Protein AF-A0A661SNW1-F1 (afdb_monomer)

Structure (mmCIF, N/CA/C/O backbone):
data_AF-A0A661SNW1-F1
#
_entry.id   AF-A0A661SNW1-F1
#
loop_
_atom_site.group_PDB
_atom_site.id
_atom_site.type_symbol
_atom_site.label_atom_id
_atom_site.label_alt_id
_atom_site.label_comp_id
_atom_site.label_asym_id
_atom_site.label_entity_id
_atom_site.label_seq_id
_atom_site.pdbx_PDB_ins_code
_atom_site.Cartn_x
_atom_site.Cartn_y
_atom_site.Cartn_z
_atom_site.occupancy
_atom_site.B_iso_or_equiv
_atom_site.auth_seq_id
_atom_site.auth_comp_id
_atom_site.auth_asym_id
_atom_site.auth_atom_id
_atom_site.pdbx_PDB_model_num
ATOM 1 N N . MET A 1 1 ? 3.167 17.281 24.694 1.00 59.75 1 MET A N 1
ATOM 2 C CA . MET A 1 1 ? 1.990 16.390 24.706 1.00 59.75 1 MET A CA 1
ATOM 3 C C . MET A 1 1 ? 0.710 17.210 24.580 1.00 59.75 1 MET A C 1
ATOM 5 O O . MET A 1 1 ? 0.140 17.677 25.566 1.00 59.75 1 MET A O 1
ATOM 9 N N . ASN A 1 2 ? 0.302 17.434 23.336 1.00 71.50 2 ASN A N 1
ATOM 10 C CA . ASN A 1 2 ? -0.858 18.215 22.917 1.00 71.50 2 ASN A CA 1
ATOM 11 C C . ASN A 1 2 ? -2.190 17.489 23.166 1.00 71.50 2 ASN A C 1
ATOM 13 O O . ASN A 1 2 ? -3.241 18.127 23.240 1.00 71.50 2 ASN A O 1
ATOM 17 N N . TYR A 1 3 ? -2.154 16.171 23.365 1.00 80.00 3 TYR A N 1
ATOM 18 C CA . TYR A 1 3 ? -3.334 15.336 23.573 1.00 80.00 3 TYR A CA 1
ATOM 19 C C . TYR A 1 3 ? -3.494 15.005 25.054 1.00 80.00 3 TYR A C 1
ATOM 21 O O . TYR A 1 3 ? -2.654 14.345 25.659 1.00 80.00 3 TYR A O 1
ATOM 29 N N . LYS A 1 4 ? -4.570 15.524 25.653 1.00 78.12 4 LYS A N 1
ATOM 30 C CA . LYS A 1 4 ? -4.877 15.352 27.084 1.00 78.12 4 LYS A CA 1
ATOM 31 C C . LYS A 1 4 ? -5.775 14.149 27.358 1.00 78.12 4 LYS A C 1
ATOM 33 O O . LYS A 1 4 ? -5.822 13.671 28.486 1.00 78.12 4 LYS A O 1
ATOM 38 N N . ASP A 1 5 ? -6.501 13.697 26.340 1.00 87.69 5 ASP A N 1
ATOM 39 C CA . ASP A 1 5 ? -7.407 12.561 26.396 1.00 87.69 5 ASP A CA 1
ATOM 40 C C . ASP A 1 5 ? -7.683 12.001 24.989 1.00 87.69 5 ASP A C 1
ATOM 42 O O . ASP A 1 5 ? -7.316 12.584 23.962 1.00 87.69 5 ASP A O 1
ATOM 46 N N . LYS A 1 6 ? -8.355 10.845 24.962 1.00 89.06 6 LYS A N 1
ATOM 47 C CA . LYS A 1 6 ? -8.770 10.140 23.743 1.00 89.06 6 LYS A CA 1
ATOM 48 C C . LYS A 1 6 ? -9.646 11.003 22.828 1.00 89.06 6 LYS A C 1
ATOM 50 O O . LYS A 1 6 ? -9.515 10.906 21.611 1.00 89.06 6 LYS A O 1
ATOM 55 N N . THR A 1 7 ? -10.532 11.827 23.384 1.00 92.00 7 THR A N 1
ATOM 56 C CA . THR A 1 7 ? -11.467 12.644 22.600 1.00 92.00 7 THR A CA 1
ATOM 57 C C . THR A 1 7 ? -10.706 13.658 21.756 1.00 92.00 7 THR A C 1
ATOM 59 O O . THR A 1 7 ? -10.951 13.752 20.557 1.00 92.00 7 THR A O 1
ATOM 62 N N . ALA A 1 8 ? -9.723 14.344 22.342 1.00 91.56 8 ALA A N 1
ATOM 63 C CA . ALA A 1 8 ? -8.888 15.305 21.625 1.00 91.56 8 ALA A CA 1
ATOM 64 C C . ALA A 1 8 ? -8.099 14.654 20.473 1.00 91.56 8 ALA A C 1
ATOM 66 O O . ALA A 1 8 ? -8.022 15.219 19.381 1.00 91.56 8 ALA A O 1
ATOM 67 N N . ALA A 1 9 ? -7.550 13.454 20.693 1.00 92.75 9 ALA A N 1
ATOM 68 C CA . ALA A 1 9 ? -6.817 12.708 19.669 1.00 92.75 9 ALA A CA 1
ATOM 69 C C . ALA A 1 9 ? -7.722 12.282 18.496 1.00 92.75 9 ALA A C 1
ATOM 71 O O . ALA A 1 9 ? -7.376 12.481 17.329 1.00 92.75 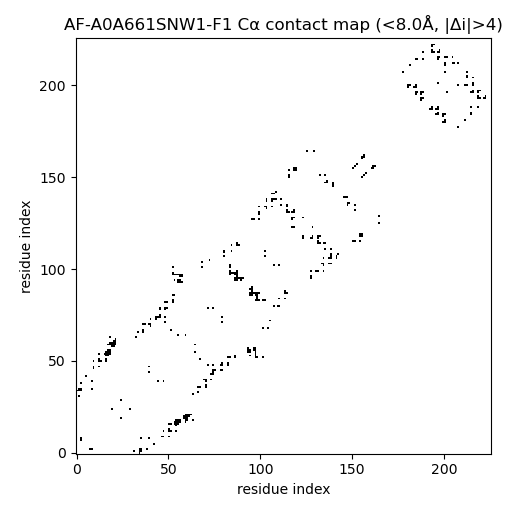9 ALA A O 1
ATOM 72 N N . LEU A 1 10 ? -8.912 11.747 18.790 1.00 93.56 10 LEU A N 1
ATOM 73 C CA . LEU A 1 10 ? -9.885 11.368 17.760 1.00 93.56 10 LEU A CA 1
ATOM 74 C C . LEU A 1 10 ? -10.427 12.582 17.002 1.00 93.56 10 LEU A C 1
ATOM 76 O O . LEU A 1 10 ? -10.562 12.534 15.779 1.00 93.56 10 LEU A O 1
ATOM 80 N N . GLU A 1 11 ? -10.702 13.687 17.698 1.00 93.50 11 GLU A N 1
ATOM 81 C CA . GLU A 1 11 ? -11.112 14.935 17.058 1.00 93.50 11 GLU A CA 1
ATOM 82 C C . GLU A 1 11 ? -10.042 15.445 16.093 1.00 93.50 11 GLU A C 1
ATOM 84 O O . GLU A 1 11 ? -10.378 15.866 14.984 1.00 93.50 11 GLU A O 1
ATOM 89 N N . PHE A 1 12 ? -8.767 15.384 16.483 1.00 92.56 12 PHE A N 1
ATOM 90 C CA . PHE A 1 12 ? -7.668 15.773 15.609 1.00 92.56 12 PHE A CA 1
ATOM 91 C C . PHE A 1 12 ? -7.642 14.923 14.336 1.00 92.56 12 PHE A C 1
ATOM 93 O O . PHE A 1 12 ? -7.675 15.486 13.242 1.00 92.56 12 PHE A O 1
ATOM 100 N N . LEU A 1 13 ? -7.672 13.591 14.461 1.00 91.94 13 LEU A N 1
ATOM 101 C CA . LEU A 1 13 ? -7.705 12.686 13.307 1.00 91.94 13 LEU A CA 1
ATOM 102 C C . LEU A 1 13 ? -8.923 12.941 12.408 1.00 91.94 13 LEU A C 1
ATOM 104 O O . LEU A 1 13 ? -8.804 12.960 11.187 1.00 91.94 13 LEU A O 1
ATOM 108 N N . SER A 1 14 ? -10.093 13.196 13.000 1.00 90.94 14 SER A N 1
ATOM 109 C CA . SER A 1 14 ? -11.321 13.474 12.244 1.00 90.94 14 SER A CA 1
ATOM 110 C C . SER A 1 14 ? -11.270 14.784 11.448 1.00 90.94 14 SER A C 1
ATOM 112 O O . SER A 1 14 ? -11.921 14.900 10.411 1.00 90.94 14 SER A O 1
ATOM 114 N N . LYS A 1 15 ? -10.495 15.771 11.914 1.00 90.31 15 LYS A N 1
ATOM 115 C CA . LYS A 1 15 ? -10.263 17.042 11.210 1.00 90.31 15 LYS A CA 1
ATOM 116 C C . LYS A 1 15 ? -9.169 16.914 10.149 1.00 90.31 15 LYS A C 1
ATOM 118 O O . LYS A 1 15 ? -9.191 17.662 9.177 1.00 90.31 15 LYS A O 1
ATOM 123 N N . HIS A 1 16 ? -8.268 15.944 10.307 1.00 84.88 16 HIS A N 1
ATOM 124 C CA . HIS A 1 16 ? -7.116 15.701 9.439 1.00 84.88 16 HIS A CA 1
ATOM 125 C C . HIS A 1 16 ? -7.197 14.320 8.770 1.00 84.88 16 HIS A C 1
ATOM 127 O O . HIS A 1 16 ? -6.262 13.524 8.806 1.00 84.88 16 HIS A O 1
ATOM 133 N N . LEU A 1 17 ? -8.321 14.044 8.096 1.00 80.12 17 LEU A N 1
ATOM 134 C CA . LEU A 1 17 ? -8.555 12.809 7.325 1.00 80.12 17 LEU A CA 1
ATOM 135 C C . LEU A 1 17 ? -7.698 12.699 6.051 1.00 80.12 17 LEU A C 1
ATOM 137 O O . LEU A 1 17 ? -7.981 11.894 5.166 1.00 80.12 17 LEU A O 1
ATOM 141 N N . THR A 1 18 ? -6.689 13.542 5.886 1.00 85.31 18 THR A N 1
ATOM 142 C CA . THR A 1 18 ? -5.715 13.425 4.807 1.00 85.31 18 THR A CA 1
ATOM 143 C C . THR A 1 18 ? -4.367 13.815 5.371 1.00 85.31 18 THR A C 1
ATOM 145 O O . THR A 1 18 ? -4.146 14.977 5.706 1.00 85.31 18 THR A O 1
ATOM 148 N N . ILE A 1 19 ? -3.488 12.825 5.500 1.00 86.25 19 ILE A N 1
ATOM 149 C CA . ILE A 1 19 ? -2.113 13.038 5.945 1.00 86.25 19 ILE A CA 1
ATOM 150 C C . ILE A 1 19 ? -1.389 13.880 4.875 1.00 86.25 19 ILE A C 1
ATOM 152 O O . ILE A 1 19 ? -1.456 13.502 3.695 1.00 86.25 19 ILE A O 1
ATOM 156 N N . PRO A 1 20 ? -0.704 14.981 5.253 1.00 87.94 20 PRO A N 1
ATOM 157 C CA . PRO A 1 20 ? 0.079 15.802 4.327 1.00 87.94 20 PRO A CA 1
ATOM 158 C C . PRO A 1 20 ? 1.184 15.008 3.623 1.00 87.94 20 PRO A C 1
ATOM 160 O O . PRO A 1 20 ? 1.599 13.951 4.099 1.00 87.94 20 PRO A O 1
ATOM 163 N N . SER A 1 21 ? 1.686 15.515 2.496 1.00 89.75 21 SER A N 1
ATOM 164 C CA . SER A 1 21 ? 2.852 14.921 1.831 1.00 89.75 21 SER A CA 1
ATOM 165 C C . SER A 1 21 ? 4.148 15.246 2.577 1.00 89.75 21 SER A C 1
ATOM 167 O O . SER A 1 21 ? 4.222 16.255 3.274 1.00 89.75 21 SER A O 1
ATOM 169 N N . ASP A 1 22 ? 5.206 14.455 2.369 1.00 84.50 22 ASP A N 1
ATOM 170 C CA . ASP A 1 22 ? 6.539 14.745 2.933 1.00 84.50 22 ASP A CA 1
ATOM 171 C C . ASP A 1 22 ? 7.091 16.122 2.526 1.00 84.50 22 ASP A C 1
ATOM 173 O O . ASP A 1 22 ? 7.950 16.671 3.210 1.00 84.50 22 ASP A O 1
ATOM 177 N N . HIS A 1 23 ? 6.609 16.697 1.421 1.00 86.00 23 HIS A N 1
ATOM 178 C CA . HIS A 1 23 ? 7.023 18.020 0.956 1.00 86.00 23 HIS A CA 1
ATOM 179 C C . HIS A 1 23 ? 6.226 19.169 1.579 1.00 86.00 23 HIS A C 1
ATOM 181 O O . HIS A 1 23 ? 6.712 20.299 1.576 1.00 86.00 23 HIS A O 1
ATOM 187 N N . ASP A 1 24 ? 5.025 18.886 2.082 1.00 88.69 24 ASP A N 1
ATOM 188 C CA . ASP A 1 24 ? 4.113 19.886 2.643 1.00 88.69 24 ASP A CA 1
ATOM 189 C C . ASP A 1 24 ? 4.166 19.936 4.176 1.00 88.69 24 ASP A C 1
ATOM 191 O O . ASP A 1 24 ? 3.602 20.851 4.771 1.00 88.69 24 ASP A O 1
ATOM 195 N N . MET A 1 25 ? 4.827 18.966 4.817 1.00 88.44 25 MET A N 1
ATOM 196 C CA . MET A 1 25 ? 4.976 18.930 6.269 1.00 88.44 25 MET A CA 1
ATOM 197 C C . MET A 1 25 ? 6.011 19.937 6.763 1.00 88.44 25 MET A C 1
ATOM 199 O O . MET A 1 25 ? 7.152 19.975 6.297 1.00 88.44 25 MET A O 1
ATOM 203 N N . SER A 1 26 ? 5.615 20.707 7.769 1.00 89.94 26 SER A N 1
ATOM 204 C CA . SER A 1 26 ? 6.532 21.464 8.612 1.00 89.94 26 SER A CA 1
ATOM 205 C C . SER A 1 26 ? 7.095 20.600 9.748 1.00 89.94 26 SER A C 1
ATOM 207 O O . SER A 1 26 ? 6.555 19.541 10.071 1.00 89.94 26 SER A O 1
ATOM 209 N N . ASP A 1 27 ? 8.156 21.078 10.404 1.00 88.88 27 ASP A N 1
ATOM 210 C CA . ASP A 1 27 ? 8.668 20.448 11.630 1.00 88.88 27 ASP A CA 1
ATOM 211 C C . ASP A 1 27 ? 7.592 20.414 12.735 1.00 88.88 27 ASP A C 1
ATOM 213 O O . ASP A 1 27 ? 7.499 19.448 13.487 1.00 88.88 27 ASP A O 1
ATOM 217 N N . GLU A 1 28 ? 6.720 21.429 12.788 1.00 90.56 28 GLU A N 1
ATOM 218 C CA . GLU A 1 28 ? 5.598 21.481 13.733 1.00 90.56 28 GLU A CA 1
ATOM 219 C C . GLU A 1 28 ? 4.555 20.390 13.440 1.00 90.56 28 GLU A C 1
ATOM 221 O O . GLU A 1 28 ? 4.050 19.761 14.369 1.00 90.56 28 GLU A O 1
ATOM 226 N N . ASP A 1 29 ? 4.268 20.104 12.165 1.00 89.31 29 ASP A N 1
ATOM 227 C CA . ASP A 1 29 ? 3.383 18.992 11.799 1.00 89.31 29 ASP A CA 1
ATOM 228 C C . ASP A 1 29 ? 3.974 17.657 12.259 1.00 89.31 29 ASP A C 1
ATOM 230 O O . ASP A 1 29 ? 3.270 16.842 12.858 1.00 89.31 29 ASP A O 1
ATOM 234 N N . LEU A 1 30 ? 5.272 17.439 12.022 1.00 88.50 30 LEU A N 1
ATOM 235 C CA . LEU A 1 30 ? 5.965 16.222 12.447 1.00 88.50 30 LEU A CA 1
ATOM 236 C C . LEU A 1 30 ? 5.881 16.020 13.963 1.00 88.50 30 LEU A C 1
ATOM 238 O O . LEU A 1 30 ? 5.574 14.910 14.401 1.00 88.50 30 LEU A O 1
ATOM 242 N N . ASP A 1 31 ? 6.082 17.080 14.746 1.00 90.75 31 ASP A N 1
ATOM 243 C CA . ASP A 1 31 ? 5.941 17.035 16.203 1.00 90.75 31 ASP A CA 1
ATOM 244 C C . ASP A 1 31 ? 4.495 16.703 16.613 1.00 90.75 31 ASP A C 1
ATOM 246 O O . ASP A 1 31 ? 4.263 15.821 17.443 1.00 90.75 31 ASP A O 1
ATOM 250 N N . ILE A 1 32 ? 3.495 17.349 16.001 1.00 92.25 32 ILE A N 1
ATOM 251 C CA . ILE A 1 32 ? 2.073 17.131 16.316 1.00 92.25 32 ILE A CA 1
ATOM 252 C C . ILE A 1 32 ? 1.633 15.695 16.003 1.00 92.25 32 ILE A C 1
ATOM 254 O O . ILE A 1 32 ? 0.927 15.077 16.808 1.00 92.25 32 ILE A O 1
ATOM 258 N N . TYR A 1 33 ? 2.016 15.162 14.840 1.00 92.81 33 TYR A N 1
ATOM 259 C CA . TYR A 1 33 ? 1.692 13.790 14.450 1.00 92.81 33 TYR A CA 1
ATOM 260 C C . TYR A 1 33 ? 2.501 12.760 15.246 1.00 92.81 33 TYR A C 1
ATOM 262 O O . TYR A 1 33 ? 1.962 11.704 15.582 1.00 92.81 33 TYR A O 1
ATOM 270 N N . GLY A 1 34 ? 3.754 13.067 15.590 1.00 91.94 34 GLY A N 1
ATOM 271 C CA . GLY A 1 34 ? 4.584 12.240 16.463 1.00 91.94 34 GLY A CA 1
ATOM 272 C C . GLY A 1 34 ? 3.956 12.074 17.846 1.00 91.94 34 GLY A C 1
ATOM 273 O O . GLY A 1 34 ? 3.693 10.950 18.270 1.00 91.94 34 GLY A O 1
ATOM 274 N N . GLU A 1 35 ? 3.599 13.184 18.499 1.00 93.88 35 GLU A N 1
ATOM 275 C CA . GLU A 1 35 ? 2.926 13.154 19.804 1.00 93.88 35 GLU A CA 1
ATOM 276 C C . GLU A 1 35 ? 1.571 12.430 19.753 1.00 93.88 35 GLU A C 1
ATOM 278 O O . GLU A 1 35 ? 1.168 11.781 20.722 1.00 93.88 35 GLU A O 1
ATOM 283 N N . LEU A 1 36 ? 0.844 12.539 18.635 1.00 94.44 36 LEU A N 1
ATOM 284 C CA . LEU A 1 36 ? -0.422 11.833 18.438 1.00 94.44 36 LEU A CA 1
ATOM 285 C C . LEU A 1 36 ? -0.210 10.322 18.372 1.00 94.44 36 LEU A C 1
ATOM 287 O O . LEU A 1 36 ? -0.950 9.567 19.002 1.00 94.44 36 LEU A O 1
ATOM 291 N N . ALA A 1 37 ? 0.778 9.886 17.595 1.00 93.62 37 ALA A N 1
ATOM 292 C CA . ALA A 1 37 ? 1.093 8.478 17.435 1.00 93.62 37 ALA A CA 1
ATOM 293 C C . ALA A 1 37 ? 1.570 7.857 18.751 1.00 93.62 37 ALA A C 1
ATOM 295 O O . ALA A 1 37 ? 1.081 6.791 19.124 1.00 93.62 37 ALA A O 1
ATOM 296 N N . GLU A 1 38 ? 2.445 8.548 19.488 1.00 93.19 38 GLU A N 1
ATOM 297 C CA . GLU A 1 38 ? 2.868 8.139 20.833 1.00 93.19 38 GLU A CA 1
ATOM 298 C C . GLU A 1 38 ? 1.664 7.988 21.769 1.00 93.19 38 GLU A C 1
ATOM 300 O O . GLU A 1 38 ? 1.476 6.935 22.379 1.00 93.19 38 GLU A O 1
ATOM 305 N N . PHE A 1 39 ? 0.783 8.995 21.813 1.00 94.88 39 PHE A N 1
ATOM 306 C CA . PHE A 1 39 ? -0.413 8.947 22.650 1.00 94.88 39 PHE A CA 1
ATOM 307 C C . PHE A 1 39 ? -1.316 7.748 22.313 1.00 94.88 39 PHE A C 1
ATOM 309 O O . PHE A 1 39 ? -1.771 7.050 23.220 1.00 94.88 39 PHE A O 1
ATOM 316 N N . LEU A 1 40 ? -1.580 7.498 21.025 1.00 94.06 40 LEU A N 1
ATOM 317 C CA . LEU A 1 40 ? -2.445 6.401 20.570 1.00 94.06 40 LEU A CA 1
ATOM 318 C C . LEU A 1 40 ? -1.819 5.014 20.774 1.00 94.06 40 LEU A C 1
ATOM 320 O O . LEU A 1 40 ? -2.557 4.050 20.978 1.00 94.06 40 LEU A O 1
ATOM 324 N N . ALA A 1 41 ? -0.489 4.907 20.734 1.00 91.81 41 ALA A N 1
ATOM 325 C CA . ALA A 1 41 ? 0.223 3.673 21.055 1.00 91.81 41 ALA A CA 1
ATOM 326 C C . ALA A 1 41 ? 0.136 3.345 22.556 1.00 91.81 41 ALA A C 1
ATOM 328 O O . ALA A 1 41 ? -0.097 2.197 22.926 1.00 91.81 41 ALA A O 1
ATOM 329 N N . GLU A 1 42 ? 0.260 4.352 23.427 1.00 92.38 42 GLU A N 1
ATOM 330 C CA . GLU A 1 42 ? 0.116 4.182 24.881 1.00 92.38 42 GLU A CA 1
ATOM 331 C C . GLU A 1 42 ? -1.338 3.952 25.323 1.00 92.38 42 GLU A C 1
ATOM 333 O O . GLU A 1 42 ? -1.587 3.358 26.375 1.00 92.38 42 GLU A O 1
ATOM 338 N N . HIS A 1 43 ? -2.306 4.399 24.517 1.00 91.56 43 HIS A N 1
ATOM 339 C CA . HIS A 1 43 ? -3.737 4.319 24.814 1.00 91.56 43 HIS A CA 1
ATOM 340 C C . HIS A 1 43 ? -4.519 3.659 23.663 1.00 91.56 43 HIS A C 1
ATOM 342 O O . HIS A 1 43 ? -5.284 4.350 22.975 1.00 91.56 43 HIS A O 1
ATOM 348 N N . PRO A 1 44 ? -4.375 2.331 23.457 1.00 89.94 44 PRO A N 1
ATOM 349 C CA . PRO A 1 44 ? -5.050 1.616 22.379 1.00 89.94 44 PRO A CA 1
ATOM 350 C C . PRO A 1 44 ? -6.560 1.847 22.373 1.00 89.94 44 PRO A C 1
ATOM 352 O O . PRO A 1 44 ? -7.235 1.815 23.408 1.00 89.94 44 PRO A O 1
ATOM 355 N N . ASN A 1 45 ? -7.092 2.099 21.184 1.00 91.56 45 ASN A N 1
ATOM 356 C CA . ASN A 1 45 ? -8.472 2.486 20.989 1.00 91.56 45 ASN A CA 1
ATOM 357 C C . ASN A 1 45 ? -8.919 2.211 19.551 1.00 91.56 45 ASN A C 1
ATOM 359 O O . ASN A 1 45 ? -8.635 2.993 18.647 1.00 91.56 45 ASN A O 1
ATOM 363 N N . ASP A 1 46 ? -9.748 1.185 19.382 1.00 94.69 46 ASP A N 1
ATOM 364 C CA . ASP A 1 46 ? -10.256 0.754 18.078 1.00 94.69 46 ASP A CA 1
ATOM 365 C C . ASP A 1 46 ? -10.986 1.864 17.286 1.00 94.69 46 ASP A C 1
ATOM 367 O O . ASP A 1 46 ? -11.055 1.802 16.062 1.00 94.69 46 ASP A O 1
ATOM 371 N N . GLU A 1 47 ? -11.487 2.921 17.937 1.00 95.31 47 GLU A N 1
ATOM 372 C CA . GLU A 1 47 ? -12.109 4.059 17.241 1.00 95.31 47 GLU A CA 1
ATOM 373 C C . GLU A 1 47 ? -11.119 4.879 16.391 1.00 95.31 47 GLU A C 1
ATOM 375 O O . GLU A 1 47 ? -11.548 5.580 15.474 1.00 95.31 47 GLU A O 1
ATOM 380 N N . CYS A 1 48 ? -9.806 4.804 16.650 1.00 94.75 48 CYS A N 1
ATOM 381 C CA . CYS A 1 48 ? -8.811 5.490 15.819 1.00 94.75 48 CYS A CA 1
ATOM 382 C C . CYS A 1 48 ? -8.555 4.758 14.493 1.00 94.75 48 CYS A C 1
ATOM 384 O O . CYS A 1 48 ? -8.197 5.401 13.505 1.00 94.75 48 CYS A O 1
ATOM 386 N N . ILE A 1 49 ? -8.797 3.442 14.446 1.00 96.12 49 ILE A N 1
ATOM 387 C CA . ILE A 1 49 ? -8.530 2.577 13.292 1.00 96.12 49 ILE A CA 1
ATOM 388 C C . ILE A 1 49 ? -9.152 3.130 12.003 1.00 96.12 49 ILE A C 1
ATOM 390 O O . ILE A 1 49 ? -8.404 3.385 11.059 1.00 96.12 49 ILE A O 1
ATOM 394 N N . PRO A 1 50 ? -10.480 3.360 11.909 1.00 94.94 50 PRO A N 1
ATOM 395 C CA . PRO A 1 50 ? -11.070 3.871 10.676 1.00 94.94 50 PRO A CA 1
ATOM 396 C C . PRO A 1 50 ? -10.562 5.261 10.305 1.00 94.94 50 PRO A C 1
ATOM 398 O O . PRO A 1 50 ? -10.551 5.592 9.124 1.00 94.94 50 PRO A O 1
ATOM 401 N N . LEU A 1 51 ? -10.161 6.087 11.272 1.00 94.69 51 LEU A N 1
ATOM 40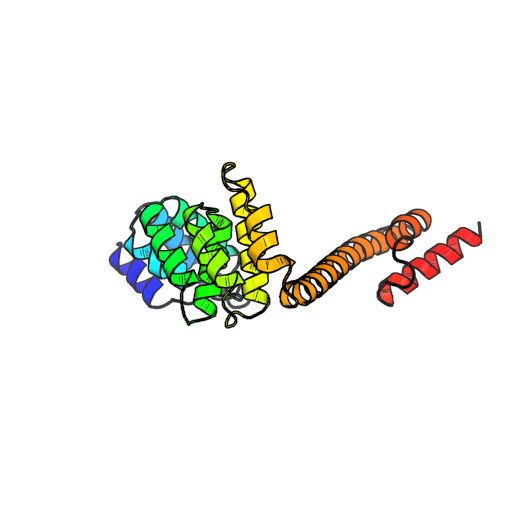2 C CA . LEU A 1 51 ? -9.661 7.429 10.985 1.00 94.69 51 LEU A CA 1
ATOM 403 C C . LEU A 1 51 ? -8.261 7.369 10.370 1.00 94.69 51 LEU A C 1
ATOM 405 O O . LEU A 1 51 ? -8.018 8.033 9.369 1.00 94.69 51 LEU A O 1
ATOM 409 N N . ILE A 1 52 ? -7.382 6.526 10.917 1.00 94.50 52 ILE A N 1
ATOM 410 C CA . ILE A 1 52 ? -6.026 6.310 10.400 1.00 94.50 52 ILE A CA 1
ATOM 411 C C . ILE A 1 52 ? -6.072 5.597 9.045 1.00 94.50 52 ILE A C 1
ATOM 413 O O . ILE A 1 52 ? -5.477 6.058 8.074 1.00 94.50 52 ILE A O 1
ATOM 417 N N . VAL A 1 53 ? -6.830 4.502 8.934 1.00 94.19 53 VAL A N 1
ATOM 418 C CA . VAL A 1 53 ? -6.960 3.769 7.665 1.00 94.19 53 VAL A CA 1
ATOM 419 C C . VAL A 1 53 ? -7.535 4.673 6.577 1.00 94.19 53 VAL A C 1
ATOM 421 O O . VAL A 1 53 ? -7.138 4.569 5.425 1.00 94.19 53 VAL A O 1
ATOM 424 N N . ASN A 1 54 ? -8.425 5.610 6.904 1.00 90.31 54 ASN A N 1
ATOM 425 C CA . ASN A 1 54 ? -8.972 6.532 5.910 1.00 90.31 54 ASN A CA 1
ATOM 426 C C . ASN A 1 54 ? -8.175 7.830 5.742 1.00 90.31 54 ASN A C 1
ATOM 428 O O . ASN A 1 54 ? -8.575 8.631 4.894 1.00 90.31 54 ASN A O 1
ATOM 432 N N . SER A 1 55 ? -7.079 8.054 6.475 1.00 88.81 55 SER A N 1
ATOM 433 C CA . SER A 1 55 ? -6.284 9.283 6.356 1.00 88.81 55 SER A CA 1
ATOM 434 C C . SER A 1 55 ? -5.151 9.198 5.332 1.00 88.81 55 SER A C 1
ATOM 436 O O . SER A 1 55 ? -4.728 10.228 4.805 1.00 88.81 55 SER A O 1
ATOM 438 N N . TYR A 1 56 ? -4.689 7.993 4.997 1.00 88.75 56 TYR A N 1
ATOM 439 C CA . TYR 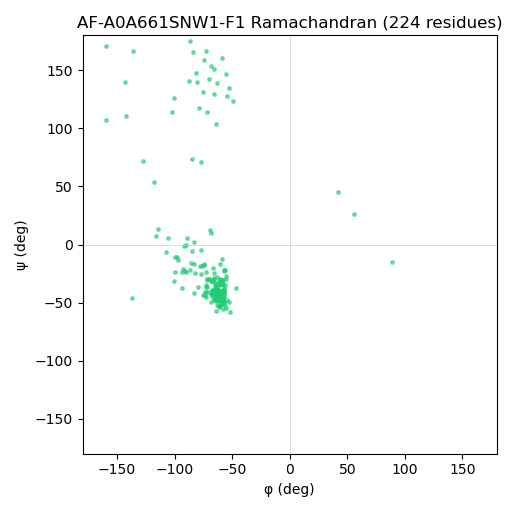A 1 56 ? -3.599 7.802 4.042 1.00 88.75 56 TYR A CA 1
ATOM 440 C C . TYR A 1 56 ? -4.066 7.881 2.580 1.00 88.75 56 TYR A C 1
ATOM 442 O O . TYR A 1 56 ? -5.124 7.374 2.205 1.00 88.75 56 TYR A O 1
ATOM 450 N N . ARG A 1 57 ? -3.266 8.524 1.728 1.00 86.00 57 ARG A N 1
ATOM 451 C CA . ARG A 1 57 ? -3.442 8.619 0.270 1.00 86.00 57 ARG A CA 1
ATOM 452 C C . ARG A 1 57 ? -2.100 8.386 -0.426 1.00 86.00 57 ARG A C 1
ATOM 454 O O . ARG A 1 57 ? -1.049 8.488 0.193 1.00 86.00 57 ARG A O 1
ATOM 461 N N . SER A 1 58 ? -2.117 8.168 -1.739 1.00 77.25 58 SER A N 1
ATOM 462 C CA . SER A 1 58 ? -0.913 7.948 -2.565 1.00 77.25 58 SER A CA 1
ATOM 463 C C .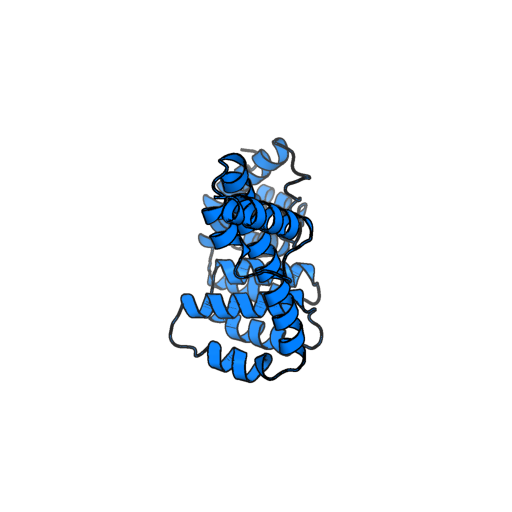 SER A 1 58 ? 0.129 9.079 -2.545 1.00 77.25 58 SER A C 1
ATOM 465 O O . SER A 1 58 ? 1.248 8.884 -3.019 1.00 77.25 58 SER A O 1
ATOM 467 N N . HIS A 1 59 ? -0.213 10.257 -2.022 1.00 83.62 59 HIS A N 1
ATOM 468 C CA . HIS A 1 59 ? 0.707 11.387 -1.839 1.00 83.62 59 HIS A CA 1
ATOM 469 C C . HIS A 1 59 ? 0.906 11.763 -0.370 1.00 83.62 59 HIS A C 1
ATOM 471 O O . HIS A 1 59 ? 1.520 12.786 -0.086 1.00 83.62 59 HIS A O 1
ATOM 477 N N . SER A 1 60 ? 0.380 10.968 0.560 1.00 87.62 60 SER A N 1
ATOM 478 C CA . SER A 1 60 ? 0.641 11.154 1.981 1.00 87.62 60 SER A CA 1
ATOM 479 C C . SER A 1 60 ? 2.092 10.828 2.310 1.00 87.62 60 SER A C 1
ATOM 481 O O . SER A 1 60 ? 2.737 10.030 1.630 1.00 87.62 60 SER A O 1
ATOM 483 N N . SER A 1 61 ? 2.584 11.445 3.378 1.00 88.94 61 SER A N 1
ATOM 484 C CA . SER A 1 61 ? 3.893 11.183 3.957 1.00 88.94 61 SER A CA 1
ATOM 485 C C . SER A 1 61 ? 4.118 9.688 4.163 1.00 88.94 61 SER A C 1
ATOM 487 O O . SER A 1 61 ? 3.346 9.030 4.867 1.00 88.94 61 SER A O 1
ATOM 489 N N . ALA A 1 62 ? 5.194 9.162 3.574 1.00 83.50 62 ALA A N 1
ATOM 490 C CA . ALA A 1 62 ? 5.585 7.773 3.796 1.00 83.50 62 ALA A CA 1
ATOM 491 C C . ALA A 1 62 ? 6.010 7.565 5.256 1.00 83.50 62 ALA A C 1
ATOM 493 O O . ALA A 1 62 ? 5.633 6.573 5.877 1.00 83.50 62 ALA A O 1
ATOM 494 N N . TYR A 1 63 ? 6.712 8.550 5.826 1.00 86.94 63 TYR A N 1
ATOM 495 C CA . TYR A 1 63 ? 7.129 8.533 7.225 1.00 86.94 63 TYR A CA 1
ATOM 496 C C . TYR A 1 63 ? 5.934 8.425 8.182 1.00 86.94 63 TYR A C 1
ATOM 498 O O . TYR A 1 63 ? 5.900 7.532 9.028 1.00 86.94 63 TYR A O 1
ATOM 506 N N . LEU A 1 64 ? 4.918 9.284 8.037 1.00 89.94 64 LEU A N 1
ATOM 507 C CA . LEU A 1 64 ? 3.742 9.226 8.911 1.00 89.94 64 LEU A CA 1
ATOM 508 C C . LEU A 1 64 ? 2.915 7.958 8.695 1.00 89.94 64 LEU A C 1
ATOM 510 O O . LEU A 1 64 ? 2.332 7.446 9.649 1.00 89.94 64 LEU A O 1
ATOM 514 N N . ALA A 1 65 ? 2.884 7.424 7.473 1.00 88.25 65 ALA A N 1
ATOM 515 C CA . ALA A 1 65 ? 2.228 6.152 7.199 1.00 88.25 65 ALA A CA 1
ATOM 516 C C . ALA A 1 65 ? 2.881 4.995 7.975 1.00 88.25 65 ALA A C 1
ATOM 518 O O . ALA A 1 65 ? 2.172 4.216 8.608 1.00 88.25 65 ALA A O 1
ATOM 519 N N . GLU A 1 66 ? 4.217 4.929 8.007 1.00 88.00 66 GLU A N 1
ATOM 520 C CA . GLU A 1 66 ? 4.966 3.950 8.812 1.00 88.00 66 GLU A CA 1
ATOM 521 C C . GLU A 1 66 ? 4.758 4.149 10.320 1.00 88.00 66 GLU A C 1
ATOM 523 O O . GLU A 1 66 ? 4.623 3.185 11.076 1.00 88.00 66 GLU A O 1
ATOM 528 N N . VAL A 1 67 ? 4.720 5.401 10.783 1.00 91.75 67 VAL A N 1
ATOM 529 C CA . VAL A 1 67 ? 4.445 5.723 12.191 1.00 91.75 67 VAL A CA 1
ATOM 530 C C . VAL A 1 67 ? 3.056 5.223 12.591 1.00 91.75 67 VAL A C 1
ATOM 532 O O . VAL A 1 67 ? 2.909 4.533 13.600 1.00 91.75 67 VAL A O 1
ATOM 535 N N . PHE A 1 68 ? 2.037 5.507 11.785 1.00 93.69 68 PHE A N 1
ATOM 536 C CA . PHE A 1 68 ? 0.679 5.062 12.066 1.00 93.69 68 PHE A CA 1
ATOM 537 C C . PHE A 1 68 ? 0.473 3.559 11.870 1.00 93.69 68 PHE A C 1
ATOM 539 O O . PHE A 1 68 ? -0.317 2.968 12.602 1.00 93.69 68 PHE A O 1
ATOM 546 N N . ALA A 1 69 ? 1.201 2.913 10.958 1.00 92.75 69 ALA A N 1
ATOM 547 C CA . ALA A 1 69 ? 1.219 1.457 10.854 1.00 92.75 69 ALA A CA 1
ATOM 548 C C . ALA A 1 69 ? 1.644 0.801 12.178 1.00 92.75 69 ALA A C 1
ATOM 550 O O . ALA A 1 69 ? 0.987 -0.133 12.634 1.00 92.75 69 ALA A O 1
ATOM 551 N N . LYS A 1 70 ? 2.662 1.347 12.859 1.00 93.56 70 LYS A N 1
ATOM 552 C CA . LYS A 1 70 ? 3.080 0.870 14.192 1.00 93.56 70 LYS A CA 1
ATOM 553 C C . LYS A 1 70 ? 1.985 1.049 15.240 1.00 93.56 70 LYS A C 1
ATOM 555 O O . LYS A 1 70 ? 1.754 0.144 16.031 1.00 93.56 70 LYS A O 1
ATOM 560 N N . VAL A 1 71 ? 1.273 2.179 15.221 1.00 94.81 71 VAL A N 1
ATOM 561 C CA . VAL A 1 71 ? 0.117 2.398 16.111 1.00 94.81 71 VAL A CA 1
ATOM 562 C C . VAL A 1 71 ? -0.968 1.351 15.861 1.00 94.81 71 VAL A C 1
ATOM 564 O O . VAL A 1 71 ? -1.526 0.810 16.813 1.00 94.81 71 VAL A O 1
ATOM 567 N N . LEU A 1 72 ? -1.265 1.063 14.590 1.00 96.31 72 LEU A N 1
ATOM 568 C CA . LEU A 1 72 ? -2.275 0.089 14.174 1.00 96.31 72 LEU A CA 1
ATOM 569 C C . LEU A 1 72 ? -1.883 -1.362 14.498 1.00 96.31 72 LEU A C 1
ATOM 571 O O . LEU A 1 72 ? -2.766 -2.167 14.797 1.00 96.31 72 LEU A O 1
ATOM 575 N N . ALA A 1 73 ? -0.590 -1.693 14.495 1.00 93.38 73 ALA A N 1
ATOM 576 C CA . ALA A 1 73 ? -0.086 -3.020 14.858 1.00 93.38 73 ALA A CA 1
ATOM 577 C C . ALA A 1 73 ? -0.435 -3.416 16.305 1.00 93.38 73 ALA A C 1
ATOM 579 O O . ALA A 1 73 ? -0.676 -4.588 16.584 1.00 93.38 73 ALA A O 1
ATOM 580 N N . GLU A 1 74 ? -0.541 -2.435 17.205 1.00 92.19 74 GLU A N 1
ATOM 581 C CA . GLU A 1 74 ? -0.911 -2.642 18.612 1.00 92.19 74 GLU A CA 1
ATOM 582 C C . GLU A 1 74 ? -2.438 -2.686 18.842 1.00 92.19 74 GLU A C 1
ATOM 584 O O . GLU A 1 74 ? -2.899 -2.948 19.954 1.00 92.19 74 GLU A O 1
ATOM 589 N N . GLN A 1 75 ? -3.254 -2.427 17.810 1.00 93.88 75 GLN A N 1
ATOM 590 C CA . GLN A 1 75 ? -4.717 -2.420 17.930 1.00 93.88 75 GLN A CA 1
ATOM 591 C C . GLN A 1 75 ? -5.331 -3.812 17.731 1.00 93.88 75 GLN A C 1
ATOM 593 O O . GLN A 1 75 ? -4.667 -4.791 17.372 1.00 93.88 75 GLN A O 1
ATOM 598 N N . ASN A 1 76 ? -6.650 -3.907 17.917 1.00 94.25 76 ASN A N 1
ATOM 599 C CA . ASN A 1 76 ? -7.397 -5.123 17.632 1.00 94.25 76 ASN A CA 1
ATOM 600 C C . ASN A 1 76 ? -7.349 -5.476 16.135 1.00 94.25 76 ASN A C 1
ATOM 602 O O . ASN A 1 76 ? -8.089 -4.920 15.319 1.00 94.25 76 ASN A O 1
ATOM 606 N N . GLN A 1 77 ? -6.529 -6.469 15.788 1.00 94.25 77 GLN A N 1
ATOM 607 C CA . GLN A 1 77 ? -6.281 -6.876 14.401 1.00 94.25 77 GLN A CA 1
ATOM 608 C C . GLN A 1 77 ? -7.548 -7.312 13.656 1.00 94.25 77 GLN A C 1
ATOM 610 O O . GLN A 1 77 ? -7.689 -7.069 12.461 1.00 94.25 77 GLN A O 1
ATOM 615 N N . LYS A 1 78 ? -8.538 -7.880 14.356 1.00 95.44 78 LYS A N 1
ATOM 616 C CA . LYS A 1 78 ? -9.818 -8.240 13.733 1.00 95.44 78 LYS A CA 1
ATOM 617 C C . LYS A 1 78 ? -10.604 -7.000 13.301 1.00 95.44 78 LYS A C 1
ATOM 619 O O . LYS A 1 78 ? -11.228 -7.014 12.242 1.00 95.44 78 LYS A O 1
ATOM 624 N N . VAL A 1 79 ? -10.600 -5.948 14.120 1.00 96.81 79 VAL A N 1
ATOM 625 C CA . VAL A 1 79 ? -11.276 -4.678 13.807 1.00 96.81 79 VAL A CA 1
ATOM 626 C C . VAL A 1 79 ? -10.504 -3.925 12.721 1.00 96.81 79 VAL A C 1
ATOM 628 O O . VAL A 1 79 ? -11.108 -3.426 11.772 1.00 96.81 79 VAL A O 1
ATOM 631 N N . LEU A 1 80 ? -9.171 -3.929 12.792 1.00 96.75 80 LEU A N 1
ATOM 632 C CA . LEU A 1 80 ? -8.296 -3.389 11.751 1.00 96.75 80 LEU A CA 1
ATOM 633 C C . LEU A 1 80 ? -8.561 -4.026 10.385 1.00 96.75 80 LEU A C 1
ATOM 635 O O . LEU A 1 80 ? -8.863 -3.313 9.426 1.00 96.75 80 LEU A O 1
ATOM 639 N N . ASN A 1 81 ? -8.555 -5.358 10.311 1.00 96.25 81 ASN A N 1
ATOM 640 C CA . ASN A 1 81 ? -8.825 -6.081 9.072 1.00 96.25 81 ASN A CA 1
ATOM 641 C C . ASN A 1 81 ? -10.195 -5.718 8.489 1.00 96.25 81 ASN A C 1
ATOM 643 O O . ASN A 1 81 ? -10.314 -5.511 7.283 1.00 96.25 81 ASN A O 1
ATOM 647 N N . GLN A 1 82 ? -11.232 -5.575 9.322 1.00 97.31 82 GLN A N 1
ATOM 648 C CA . GLN A 1 82 ? -12.560 -5.155 8.857 1.00 97.31 82 GLN A CA 1
ATOM 649 C C . GLN A 1 82 ? -12.534 -3.777 8.186 1.00 97.31 82 GLN A C 1
ATOM 651 O O . GLN A 1 82 ? -13.160 -3.598 7.138 1.00 97.31 82 GLN A O 1
ATOM 656 N N . HIS A 1 83 ? -11.797 -2.820 8.751 1.00 97.56 83 HIS A N 1
ATOM 657 C CA . HIS A 1 83 ? -11.679 -1.480 8.180 1.00 97.56 83 HIS A CA 1
ATOM 658 C C . HIS A 1 83 ? -10.807 -1.440 6.922 1.00 97.56 83 HIS A C 1
ATOM 660 O O . HIS A 1 83 ? -11.179 -0.759 5.966 1.00 97.56 83 HIS A O 1
ATOM 666 N N . ILE A 1 84 ? -9.727 -2.223 6.856 1.00 97.50 84 ILE A N 1
ATOM 667 C CA . ILE A 1 84 ? -8.931 -2.372 5.628 1.00 97.50 84 ILE A CA 1
ATOM 668 C C . ILE A 1 84 ? -9.784 -2.985 4.509 1.00 97.50 84 ILE A C 1
ATOM 670 O O . ILE A 1 84 ? -9.820 -2.465 3.394 1.00 97.50 84 ILE A O 1
ATOM 674 N N . ILE A 1 85 ? -10.551 -4.040 4.801 1.00 97.50 85 ILE A N 1
ATOM 675 C CA . ILE A 1 85 ? -11.467 -4.662 3.833 1.00 97.50 85 ILE A CA 1
ATOM 676 C C . ILE A 1 85 ? -12.532 -3.670 3.358 1.00 97.50 85 ILE A C 1
ATOM 678 O O . ILE A 1 85 ? -12.873 -3.661 2.173 1.00 97.50 85 ILE A O 1
ATOM 682 N N . ALA A 1 86 ? -13.070 -2.844 4.259 1.00 97.31 86 ALA A N 1
ATOM 683 C CA . ALA A 1 86 ? -14.020 -1.800 3.890 1.00 97.31 86 ALA A CA 1
ATOM 684 C C . ALA A 1 86 ? -13.385 -0.781 2.928 1.00 97.31 86 ALA A C 1
ATOM 686 O O . ALA A 1 86 ? -13.998 -0.446 1.916 1.00 97.31 86 ALA A O 1
ATOM 687 N N . ALA A 1 87 ? -12.143 -0.364 3.190 1.00 95.81 87 ALA A N 1
ATOM 688 C CA . ALA A 1 87 ? -11.394 0.548 2.331 1.00 95.81 87 ALA A CA 1
ATOM 689 C C . ALA A 1 87 ? -11.114 -0.058 0.938 1.00 95.81 87 ALA A C 1
ATOM 691 O O . ALA A 1 87 ? -11.393 0.579 -0.077 1.00 95.81 87 ALA A O 1
ATOM 692 N N . LEU A 1 88 ? -10.687 -1.328 0.861 1.00 95.94 88 LEU A N 1
ATOM 693 C CA . LEU A 1 88 ? -10.478 -2.062 -0.404 1.00 95.94 88 LEU A CA 1
ATOM 694 C C . LEU A 1 88 ? -11.748 -2.145 -1.276 1.00 95.94 88 LEU A C 1
ATOM 696 O O . LEU A 1 88 ? -11.675 -2.185 -2.510 1.00 95.94 88 LEU A O 1
ATOM 700 N N . LYS A 1 89 ? -12.923 -2.166 -0.640 1.00 95.25 89 LYS A N 1
ATOM 701 C CA . LYS A 1 89 ? -14.238 -2.239 -1.296 1.00 95.25 89 LYS A CA 1
ATOM 702 C C . LYS A 1 89 ? -14.870 -0.875 -1.576 1.00 95.25 89 LYS A C 1
ATOM 704 O O . LYS A 1 89 ? -15.970 -0.838 -2.126 1.00 95.25 89 LYS A O 1
ATOM 709 N N . SER A 1 90 ? -14.214 0.219 -1.196 1.00 93.88 90 SER A N 1
ATOM 710 C CA . SER A 1 90 ? -14.749 1.565 -1.381 1.00 93.88 90 SER A CA 1
ATOM 711 C C . SER A 1 90 ? -14.880 1.936 -2.861 1.00 93.88 90 SER A C 1
ATOM 713 O O . SER A 1 90 ? -14.113 1.474 -3.704 1.00 93.88 90 SER A O 1
ATOM 715 N N . GLU A 1 91 ? -15.845 2.800 -3.178 1.00 91.94 91 GLU A N 1
ATOM 716 C CA . GLU A 1 91 ? -15.931 3.452 -4.492 1.00 91.94 91 GLU A CA 1
ATOM 717 C C . GLU A 1 91 ? -14.926 4.610 -4.623 1.00 91.94 91 GLU A C 1
ATOM 719 O O . GLU A 1 91 ? -14.595 5.019 -5.736 1.00 91.94 91 GLU A O 1
ATOM 724 N N . ASP A 1 92 ? -14.412 5.119 -3.498 1.00 91.12 92 ASP A N 1
ATOM 725 C CA . ASP A 1 92 ? -13.383 6.154 -3.466 1.00 91.12 92 ASP A CA 1
ATOM 726 C C . ASP A 1 92 ? -12.001 5.544 -3.738 1.00 91.12 92 ASP A C 1
ATOM 728 O O . ASP A 1 92 ? -11.501 4.720 -2.971 1.00 91.12 92 ASP A O 1
ATOM 732 N N . ILE A 1 93 ? -11.364 5.964 -4.835 1.00 89.38 93 ILE A N 1
ATOM 733 C CA . ILE A 1 93 ? -10.048 5.456 -5.254 1.00 89.38 93 ILE A CA 1
ATOM 734 C C . ILE A 1 93 ? -8.990 5.684 -4.165 1.00 89.38 93 ILE A C 1
ATOM 736 O O . ILE A 1 93 ? -8.206 4.778 -3.899 1.00 89.38 93 ILE A O 1
ATOM 740 N N . GLY A 1 94 ? -8.994 6.837 -3.494 1.00 88.81 94 GLY A N 1
ATOM 741 C CA . GLY A 1 94 ? -8.033 7.143 -2.435 1.00 88.81 94 GLY A CA 1
ATOM 742 C C . GLY A 1 94 ? -8.175 6.216 -1.226 1.00 88.81 94 GLY A C 1
ATOM 743 O O . GLY A 1 94 ? -7.174 5.795 -0.651 1.00 88.81 94 GLY A O 1
ATOM 744 N N . GLN A 1 95 ? -9.403 5.830 -0.877 1.00 91.88 95 GLN A N 1
ATOM 745 C CA . GLN A 1 95 ? -9.646 4.819 0.154 1.00 91.88 95 GLN A CA 1
ATOM 746 C C . GLN A 1 95 ? -9.178 3.431 -0.283 1.00 91.88 95 GLN A C 1
ATOM 748 O O . GLN A 1 95 ? -8.590 2.716 0.525 1.00 91.88 95 GLN A O 1
ATOM 753 N N . ARG A 1 96 ? -9.363 3.050 -1.552 1.00 93.62 96 ARG A N 1
ATOM 754 C CA . ARG A 1 96 ? -8.846 1.765 -2.054 1.00 93.62 96 ARG A CA 1
ATOM 755 C C . ARG A 1 96 ? -7.325 1.715 -2.011 1.00 93.62 96 ARG A C 1
ATOM 757 O O . ARG A 1 96 ? -6.771 0.705 -1.591 1.00 93.62 96 ARG A O 1
ATOM 764 N N . GLU A 1 97 ? -6.659 2.800 -2.401 1.00 91.44 97 GLU A N 1
ATOM 765 C CA . GLU A 1 97 ? -5.202 2.929 -2.287 1.00 91.44 97 GLU A CA 1
ATOM 766 C C . GLU A 1 97 ? -4.735 2.803 -0.838 1.00 91.44 97 GLU A C 1
ATOM 768 O O . GLU A 1 97 ? -3.761 2.105 -0.569 1.00 91.44 97 GLU A O 1
ATOM 773 N N . SER A 1 98 ? -5.462 3.413 0.096 1.00 92.25 98 SER A N 1
ATOM 774 C CA . SER A 1 98 ? -5.169 3.270 1.519 1.00 92.25 98 SER A CA 1
ATOM 775 C C . SER A 1 98 ? -5.346 1.844 2.028 1.00 92.25 98 SER A C 1
ATOM 777 O O . SER A 1 98 ? -4.473 1.300 2.703 1.00 92.25 98 SER A O 1
ATOM 779 N N . GLY A 1 99 ? -6.451 1.201 1.643 1.00 94.88 99 GLY A N 1
ATOM 780 C CA . GLY A 1 99 ? -6.694 -0.201 1.952 1.00 94.88 99 GLY A CA 1
ATOM 781 C C . GLY A 1 99 ? -5.578 -1.100 1.424 1.00 94.88 99 GLY A C 1
ATOM 782 O O . GLY A 1 99 ? -5.135 -1.989 2.138 1.00 94.88 99 GLY A O 1
ATOM 783 N N . LEU A 1 100 ? -5.083 -0.847 0.208 1.00 94.25 100 LEU A N 1
ATOM 784 C CA . LEU A 1 100 ? -3.964 -1.590 -0.377 1.00 94.25 100 LEU A CA 1
ATOM 785 C C . LEU A 1 100 ? -2.658 -1.372 0.390 1.00 94.25 100 LEU A C 1
ATOM 787 O O . LEU A 1 100 ? -1.978 -2.351 0.679 1.00 94.25 100 LEU A O 1
ATOM 791 N N . PHE A 1 101 ? -2.333 -0.127 0.751 1.00 91.75 101 PHE A N 1
ATOM 792 C CA . PHE A 1 101 ? -1.138 0.189 1.536 1.00 91.75 101 PHE A CA 1
ATOM 793 C C . PHE A 1 101 ? -1.110 -0.599 2.851 1.00 91.75 101 PHE A C 1
ATOM 795 O O . PHE A 1 101 ? -0.182 -1.366 3.099 1.00 91.75 101 PHE A O 1
ATOM 802 N N . PHE A 1 102 ? -2.171 -0.490 3.655 1.00 93.38 102 PHE A N 1
ATOM 803 C CA . PHE A 1 102 ? -2.233 -1.203 4.930 1.00 93.38 102 PHE A CA 1
ATOM 804 C C . PHE A 1 102 ? -2.386 -2.720 4.752 1.00 93.38 102 PHE A C 1
ATOM 806 O O . PHE A 1 102 ? -1.888 -3.483 5.574 1.00 93.38 102 PHE A O 1
ATOM 813 N N . ALA A 1 103 ? -3.020 -3.194 3.676 1.00 94.25 103 ALA A N 1
ATOM 814 C CA . ALA A 1 103 ? -3.096 -4.628 3.408 1.00 94.25 103 ALA A CA 1
ATOM 815 C C . ALA A 1 103 ? -1.719 -5.250 3.123 1.00 94.25 103 ALA A C 1
ATOM 817 O O . ALA A 1 103 ? -1.502 -6.395 3.518 1.00 94.25 103 ALA A O 1
ATOM 818 N N . VAL A 1 104 ? -0.794 -4.521 2.478 1.00 90.00 104 VAL A N 1
ATOM 819 C CA . VAL A 1 104 ? 0.609 -4.965 2.348 1.00 90.00 104 VAL A CA 1
ATOM 820 C C . VAL A 1 104 ? 1.264 -5.056 3.721 1.00 90.00 104 VAL A C 1
ATOM 822 O O . VAL A 1 104 ? 1.886 -6.069 4.022 1.00 90.00 104 VAL A O 1
ATOM 825 N N . GLU A 1 105 ? 1.102 -4.019 4.542 1.00 88.69 105 GLU A N 1
ATOM 826 C CA . GLU A 1 105 ? 1.768 -3.910 5.842 1.00 88.69 105 GLU A CA 1
ATOM 827 C C . GLU A 1 105 ? 1.358 -5.025 6.817 1.00 88.69 105 GLU A C 1
ATOM 829 O O . GLU A 1 105 ? 2.201 -5.591 7.507 1.00 88.69 105 GLU A O 1
ATOM 834 N N . PHE A 1 106 ? 0.070 -5.383 6.848 1.00 90.00 106 PHE A N 1
ATOM 835 C CA . PHE A 1 106 ? -0.452 -6.389 7.783 1.00 90.00 106 PHE A CA 1
ATOM 836 C C . PHE A 1 106 ? -0.589 -7.796 7.187 1.00 90.00 106 PHE A C 1
ATOM 838 O O . PHE A 1 106 ? -0.796 -8.748 7.936 1.00 90.00 10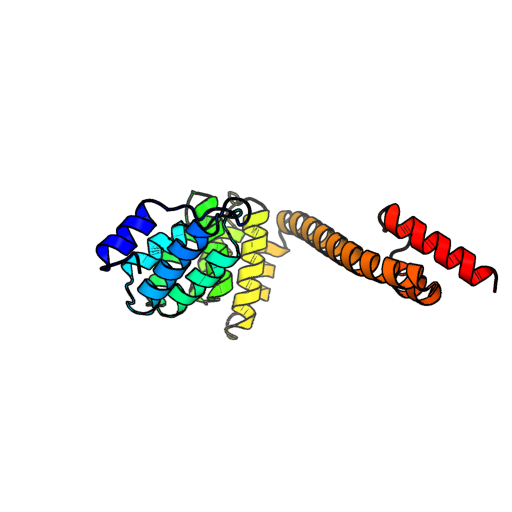6 PHE A O 1
ATOM 845 N N . ALA A 1 107 ? -0.491 -7.936 5.859 1.00 85.25 107 ALA A N 1
ATOM 846 C CA . ALA A 1 107 ? -0.396 -9.201 5.122 1.00 85.25 107 ALA A CA 1
ATOM 847 C C . ALA A 1 107 ? -1.334 -10.334 5.610 1.00 85.25 107 ALA A C 1
ATOM 849 O O . ALA A 1 107 ? -0.918 -11.482 5.750 1.00 85.25 107 ALA A O 1
ATOM 850 N N . SER A 1 108 ? -2.610 -10.027 5.864 1.00 88.62 108 SER A N 1
ATOM 851 C CA . SER A 1 108 ? -3.581 -10.998 6.384 1.00 88.62 108 SER A CA 1
ATOM 852 C C . SER A 1 108 ? -4.292 -11.795 5.283 1.00 88.62 108 SER A C 1
ATOM 854 O O . SER A 1 108 ? -4.744 -11.234 4.281 1.00 88.62 108 SER A O 1
ATOM 856 N N . ASP A 1 109 ? -4.512 -13.091 5.529 1.00 89.25 109 ASP A N 1
ATOM 857 C CA . ASP A 1 109 ? -5.338 -13.979 4.694 1.00 89.25 109 ASP A CA 1
ATOM 858 C C . ASP A 1 109 ? -6.772 -13.465 4.483 1.00 89.25 109 ASP A C 1
ATOM 860 O O . ASP A 1 109 ? -7.391 -13.724 3.444 1.00 89.25 109 ASP A O 1
ATOM 864 N N . ASP A 1 110 ? -7.290 -12.670 5.426 1.00 91.44 110 ASP A N 1
ATOM 865 C CA . ASP A 1 110 ? -8.602 -12.024 5.322 1.00 91.44 110 ASP A CA 1
ATOM 866 C C . ASP A 1 110 ? -8.718 -11.133 4.066 1.00 91.44 110 ASP A C 1
ATOM 868 O O . ASP A 1 110 ? -9.822 -10.877 3.566 1.00 91.44 110 ASP A O 1
ATOM 872 N N . PHE A 1 111 ? -7.585 -10.679 3.515 1.00 93.44 111 PHE A N 1
ATOM 873 C CA . PHE A 1 111 ? -7.531 -9.802 2.349 1.00 93.44 111 PHE A CA 1
ATOM 874 C C . PHE A 1 111 ? -7.564 -10.549 1.011 1.00 93.44 111 PHE A C 1
ATOM 876 O O . PHE A 1 111 ? -7.889 -9.944 -0.012 1.00 93.44 111 PHE A O 1
ATOM 883 N N . VAL A 1 112 ? -7.315 -11.864 0.977 1.00 92.3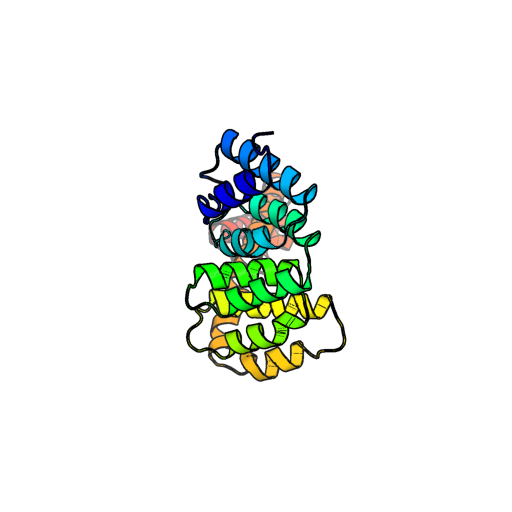1 112 VAL A N 1
ATOM 884 C CA . VAL A 1 112 ? -7.205 -12.628 -0.284 1.00 92.31 112 VAL A CA 1
ATOM 885 C C . VAL A 1 112 ? -8.463 -12.494 -1.137 1.00 92.31 112 VAL A C 1
ATOM 887 O O . VAL A 1 112 ? -8.394 -12.226 -2.340 1.00 92.31 112 VAL A O 1
ATOM 890 N N . ARG A 1 113 ? -9.638 -12.629 -0.515 1.00 92.88 113 ARG A N 1
ATOM 891 C CA . ARG A 1 113 ? -10.917 -12.499 -1.219 1.00 92.88 113 ARG A CA 1
ATOM 892 C C . ARG A 1 113 ? -11.141 -11.089 -1.793 1.00 92.88 113 ARG A C 1
ATOM 894 O O . ARG A 1 113 ? -11.359 -11.011 -3.002 1.00 92.88 113 ARG A O 1
ATOM 901 N N . PRO A 1 114 ? -11.116 -9.992 -1.009 1.00 95.38 114 PRO A N 1
ATOM 902 C CA . PRO A 1 114 ? -11.318 -8.650 -1.561 1.00 95.38 114 PRO A CA 1
ATOM 903 C C . PRO A 1 114 ? -10.256 -8.251 -2.596 1.00 95.38 114 PRO A C 1
ATOM 905 O O . PRO A 1 114 ? -10.593 -7.594 -3.577 1.00 95.38 114 PRO A O 1
ATOM 908 N N . LEU A 1 115 ? -9.004 -8.695 -2.451 1.00 95.12 115 LEU A N 1
ATOM 909 C CA . LEU A 1 115 ? -7.963 -8.457 -3.458 1.00 95.12 115 LEU A CA 1
ATOM 910 C C . LEU A 1 115 ? -8.257 -9.202 -4.766 1.00 95.12 115 LEU A C 1
ATOM 912 O O . LEU A 1 115 ? -8.145 -8.628 -5.844 1.00 95.12 115 LEU A O 1
ATOM 916 N N . THR A 1 116 ? -8.721 -10.452 -4.689 1.00 92.88 116 THR A N 1
ATOM 917 C CA . THR A 1 116 ? -9.158 -11.204 -5.879 1.00 92.88 116 THR A CA 1
ATOM 918 C C . THR A 1 116 ? -10.364 -10.539 -6.556 1.00 92.88 116 THR A C 1
ATOM 920 O O . THR A 1 116 ? -10.479 -10.549 -7.781 1.00 92.88 116 THR A O 1
ATOM 923 N N . GLU A 1 117 ? -11.269 -9.937 -5.779 1.00 93.50 117 GLU A N 1
ATOM 924 C CA . GLU A 1 117 ? -12.383 -9.142 -6.309 1.00 93.50 117 GLU A CA 1
ATOM 925 C C . GLU A 1 117 ? -11.870 -7.904 -7.074 1.00 93.50 117 GLU A C 1
ATOM 927 O O . GLU A 1 117 ? -12.376 -7.640 -8.164 1.00 93.50 117 GLU A O 1
ATOM 932 N N . ILE A 1 118 ? -10.816 -7.226 -6.594 1.00 94.44 118 ILE A N 1
ATOM 933 C CA . ILE A 1 118 ? -10.152 -6.111 -7.303 1.00 94.44 118 ILE A CA 1
ATOM 934 C C . ILE A 1 118 ? -9.583 -6.546 -8.658 1.00 94.44 118 ILE A C 1
ATOM 936 O O . ILE A 1 118 ? -9.771 -5.844 -9.651 1.00 94.44 118 ILE A O 1
ATOM 940 N N . LEU A 1 119 ? -8.928 -7.712 -8.732 1.00 91.94 119 LEU A N 1
ATOM 941 C CA . LEU A 1 119 ? -8.365 -8.220 -9.995 1.00 91.94 119 LEU A CA 1
ATOM 942 C C . LEU A 1 119 ? -9.438 -8.412 -11.080 1.00 91.94 119 LEU A C 1
ATOM 944 O O . LEU A 1 119 ? -9.162 -8.262 -12.271 1.00 91.94 119 LEU A O 1
ATOM 948 N N . ARG A 1 120 ? -10.665 -8.742 -10.659 1.00 88.25 120 ARG A N 1
ATOM 949 C CA . ARG A 1 120 ? -11.811 -9.008 -11.538 1.00 88.25 120 ARG A CA 1
ATOM 950 C C . ARG A 1 120 ? -12.673 -7.779 -11.791 1.00 88.25 120 ARG A C 1
ATOM 952 O O . ARG A 1 120 ? -13.409 -7.753 -12.780 1.00 88.25 120 ARG A O 1
ATOM 959 N N . ASP A 1 121 ? -12.651 -6.792 -10.898 1.00 83.25 121 ASP A N 1
ATOM 960 C CA . ASP A 1 121 ? -13.469 -5.608 -11.074 1.00 83.25 121 ASP A CA 1
ATOM 961 C C . ASP A 1 121 ? -12.886 -4.771 -12.226 1.00 83.25 121 ASP A C 1
ATOM 963 O O . ASP A 1 121 ? -11.767 -4.263 -12.211 1.00 83.25 121 ASP A O 1
ATOM 967 N N . GLY A 1 122 ? -13.638 -4.665 -13.319 1.00 80.31 122 GLY A N 1
ATOM 968 C CA . GLY A 1 122 ? -13.242 -3.853 -14.474 1.00 80.31 122 GLY A CA 1
ATOM 969 C C . GLY A 1 122 ? -13.253 -2.344 -14.192 1.00 80.31 122 GLY A C 1
ATOM 970 O O . GLY A 1 122 ? -13.202 -1.561 -15.134 1.00 80.31 122 GLY A O 1
ATOM 971 N N . LYS A 1 123 ? -13.401 -1.936 -12.924 1.00 83.62 123 LYS A N 1
ATOM 972 C CA . LYS A 1 123 ? -13.534 -0.543 -12.479 1.00 83.62 123 LYS A CA 1
ATOM 973 C C . LYS A 1 123 ? -12.221 0.005 -11.925 1.00 83.62 123 LYS A C 1
ATOM 975 O O . LYS A 1 123 ? -11.967 1.199 -12.036 1.00 83.62 123 LYS A O 1
ATOM 980 N N . SER A 1 124 ? -11.401 -0.850 -11.325 1.00 88.62 124 SER A N 1
ATOM 981 C CA . SER A 1 124 ? -10.085 -0.495 -10.811 1.00 88.62 124 SER A CA 1
ATOM 982 C C . SER A 1 124 ? -9.195 -0.051 -11.958 1.00 88.62 124 SER A C 1
ATOM 984 O O . SER A 1 124 ? -9.198 -0.688 -13.007 1.00 88.62 124 SER A O 1
ATOM 986 N N . GLY A 1 125 ? -8.402 1.001 -11.762 1.00 89.00 125 GLY A N 1
ATOM 987 C CA . GLY A 1 125 ? -7.315 1.356 -12.677 1.00 89.00 125 GLY A CA 1
ATOM 988 C C . GLY A 1 125 ? -6.133 0.390 -12.555 1.00 89.00 125 GLY A C 1
ATOM 989 O O . GLY A 1 125 ? -6.047 -0.383 -11.602 1.00 89.00 125 GLY A O 1
ATOM 990 N N . ASP A 1 126 ? -5.210 0.431 -13.513 1.00 89.75 126 ASP A N 1
ATOM 991 C CA . ASP A 1 126 ? -4.086 -0.516 -13.572 1.00 89.75 126 ASP A CA 1
ATOM 992 C C . ASP A 1 126 ? -3.145 -0.428 -12.372 1.00 89.75 126 ASP A C 1
ATOM 994 O O . ASP A 1 126 ? -2.649 -1.452 -11.913 1.00 89.75 126 ASP A O 1
ATOM 998 N N . LYS A 1 127 ? -2.979 0.766 -11.793 1.00 87.69 127 LYS A N 1
ATOM 999 C CA . LYS A 1 127 ? -2.232 0.940 -10.543 1.00 87.69 127 LYS A CA 1
ATOM 1000 C C . LYS A 1 127 ? -2.825 0.098 -9.405 1.00 87.69 127 LYS A C 1
ATOM 1002 O O . LYS A 1 127 ? -2.123 -0.729 -8.846 1.00 87.69 127 LYS A O 1
ATOM 1007 N N . ILE A 1 128 ? -4.121 0.258 -9.117 1.00 92.38 128 ILE A N 1
ATOM 1008 C CA . ILE A 1 128 ? -4.823 -0.473 -8.043 1.00 92.38 128 ILE A CA 1
ATOM 1009 C C . ILE A 1 128 ? -4.714 -1.986 -8.251 1.00 92.38 128 ILE A C 1
ATOM 1011 O O . ILE A 1 128 ? -4.500 -2.731 -7.301 1.00 92.38 128 ILE A O 1
ATOM 1015 N N . VAL A 1 129 ? -4.844 -2.450 -9.496 1.00 93.25 129 VAL A N 1
ATOM 1016 C CA . VAL A 1 129 ? -4.730 -3.880 -9.803 1.00 93.25 129 VAL A CA 1
ATOM 1017 C C . VAL A 1 129 ? -3.306 -4.391 -9.611 1.00 93.25 129 VAL A C 1
ATOM 1019 O O . VAL A 1 129 ? -3.124 -5.455 -9.028 1.00 93.25 129 VAL A O 1
ATOM 1022 N N . ASN A 1 130 ? -2.294 -3.642 -10.048 1.00 89.94 130 ASN A N 1
ATOM 1023 C CA . ASN A 1 130 ? -0.896 -4.002 -9.821 1.00 89.94 130 ASN A CA 1
ATOM 1024 C C . ASN A 1 130 ? -0.544 -4.029 -8.322 1.00 89.94 130 ASN A C 1
ATOM 1026 O O . ASN A 1 130 ? 0.118 -4.955 -7.852 1.00 89.94 130 ASN A O 1
ATOM 1030 N N . ASP A 1 131 ? -1.026 -3.044 -7.567 1.00 90.75 131 ASP A N 1
ATOM 1031 C CA . ASP A 1 131 ? -0.858 -2.974 -6.116 1.00 90.75 131 ASP A CA 1
ATOM 1032 C C . ASP A 1 131 ? -1.547 -4.180 -5.443 1.00 90.75 131 ASP A C 1
ATOM 1034 O O . ASP A 1 131 ? -0.947 -4.837 -4.598 1.00 90.75 131 ASP A O 1
ATOM 1038 N N . ALA A 1 132 ? -2.752 -4.567 -5.883 1.00 93.88 132 ALA A N 1
ATOM 1039 C CA . ALA A 1 132 ? -3.454 -5.747 -5.370 1.00 93.88 132 ALA A CA 1
ATOM 1040 C C . ALA A 1 132 ? -2.713 -7.066 -5.647 1.00 93.88 132 ALA A C 1
ATOM 1042 O O . ALA A 1 132 ? -2.665 -7.930 -4.772 1.00 93.88 132 ALA A O 1
ATOM 1043 N N . VAL A 1 133 ? -2.106 -7.221 -6.832 1.00 91.62 133 VAL A N 1
ATOM 1044 C CA . VAL A 1 133 ? -1.218 -8.362 -7.128 1.00 91.62 133 VAL A CA 1
ATOM 1045 C C . VAL A 1 133 ? -0.034 -8.375 -6.165 1.00 91.62 133 VAL A C 1
ATOM 1047 O O . VAL A 1 133 ? 0.295 -9.429 -5.631 1.00 91.62 133 VAL A O 1
ATOM 1050 N N . SER A 1 134 ? 0.562 -7.213 -5.898 1.00 88.19 134 SER A N 1
ATOM 1051 C CA . SER A 1 134 ? 1.715 -7.090 -4.999 1.00 88.19 134 SER A CA 1
ATOM 1052 C C . SER A 1 134 ? 1.346 -7.464 -3.558 1.00 88.19 134 SER A C 1
ATOM 1054 O O . SER A 1 134 ? 2.095 -8.173 -2.891 1.00 88.19 134 SER A O 1
ATOM 1056 N N . VAL A 1 135 ? 0.153 -7.067 -3.097 1.00 91.31 135 VAL A N 1
ATOM 1057 C CA . VAL A 1 135 ? -0.375 -7.473 -1.785 1.00 91.31 135 VAL A CA 1
ATOM 1058 C C . VAL A 1 135 ? -0.604 -8.981 -1.735 1.00 91.31 135 VAL A C 1
ATOM 1060 O O . VAL A 1 135 ? -0.192 -9.626 -0.780 1.00 91.31 135 VAL A O 1
ATOM 1063 N N . LEU A 1 136 ? -1.226 -9.571 -2.761 1.00 91.44 136 LEU A N 1
ATOM 1064 C CA . LEU A 1 136 ? -1.422 -11.023 -2.827 1.00 91.44 136 LEU A CA 1
ATOM 1065 C C . LEU A 1 136 ? -0.073 -11.766 -2.786 1.00 91.44 136 LEU A C 1
ATOM 1067 O O . LEU A 1 136 ? 0.083 -12.727 -2.033 1.00 91.44 136 LEU A O 1
ATOM 1071 N N . GLU A 1 137 ? 0.929 -11.292 -3.530 1.00 87.00 137 GLU A N 1
ATOM 1072 C CA . GLU A 1 137 ? 2.297 -11.825 -3.489 1.00 87.00 137 GLU A CA 1
ATOM 1073 C C . GLU A 1 137 ? 2.935 -11.711 -2.091 1.00 87.00 137 GLU A C 1
ATOM 1075 O O . GLU A 1 137 ? 3.685 -12.611 -1.709 1.00 87.00 137 GLU A O 1
ATOM 1080 N N . ALA A 1 138 ? 2.622 -10.660 -1.324 1.00 84.62 138 ALA A N 1
ATOM 1081 C CA . ALA A 1 138 ? 3.087 -10.469 0.052 1.00 84.62 138 ALA A CA 1
ATOM 1082 C C . ALA A 1 138 ? 2.352 -11.372 1.059 1.00 84.62 138 ALA A C 1
ATOM 1084 O O . ALA A 1 138 ? 3.006 -12.018 1.876 1.00 84.62 138 ALA A O 1
ATOM 1085 N N . VAL A 1 139 ? 1.025 -11.518 0.956 1.00 81.31 139 VAL A N 1
ATOM 1086 C CA . VAL A 1 139 ? 0.232 -12.454 1.785 1.00 81.31 139 VAL A CA 1
ATOM 1087 C C . VAL A 1 139 ? 0.758 -13.886 1.633 1.00 81.31 139 VAL A C 1
ATOM 1089 O O . VAL A 1 139 ? 0.944 -14.587 2.623 1.00 81.31 139 VAL A O 1
ATOM 1092 N N . ARG A 1 140 ? 1.140 -14.288 0.409 1.00 66.50 140 ARG A N 1
ATOM 1093 C CA . ARG A 1 140 ? 1.808 -15.577 0.127 1.00 66.50 140 ARG A CA 1
ATOM 1094 C C . ARG A 1 140 ? 3.087 -15.794 0.948 1.00 66.50 140 ARG A C 1
ATOM 1096 O O . ARG A 1 140 ? 3.467 -16.937 1.185 1.00 66.50 140 ARG A O 1
ATOM 1103 N N . THR A 1 141 ? 3.792 -14.726 1.324 1.00 62.59 141 THR A N 1
ATOM 1104 C CA . THR A 1 141 ? 4.999 -14.830 2.162 1.00 62.59 141 THR A CA 1
ATOM 1105 C C . THR A 1 141 ? 4.692 -14.922 3.657 1.00 62.59 141 THR A C 1
ATOM 1107 O O . THR A 1 141 ? 5.565 -15.352 4.408 1.00 62.59 141 THR A O 1
ATOM 1110 N N . ALA A 1 142 ? 3.472 -14.565 4.077 1.00 63.97 142 ALA A N 1
ATOM 1111 C CA . ALA A 1 142 ? 3.056 -14.518 5.476 1.00 63.97 142 ALA A CA 1
ATOM 1112 C C . ALA A 1 142 ? 2.378 -15.818 5.965 1.00 63.97 142 ALA A C 1
ATOM 1114 O O . ALA A 1 142 ? 2.661 -16.239 7.086 1.00 63.97 142 ALA A O 1
ATOM 1115 N N . ASP A 1 143 ? 1.558 -16.495 5.144 1.00 56.09 143 ASP A N 1
ATOM 1116 C CA . ASP A 1 143 ? 0.888 -17.763 5.505 1.00 56.09 143 ASP A CA 1
ATOM 1117 C C . ASP A 1 143 ? 0.804 -18.744 4.306 1.00 56.09 143 ASP A C 1
ATOM 1119 O O . ASP A 1 143 ? 0.612 -18.357 3.154 1.00 56.09 143 ASP A O 1
ATOM 1123 N N . THR A 1 144 ? 1.019 -20.044 4.546 1.00 54.03 144 THR A N 1
ATOM 1124 C CA . THR A 1 144 ? 1.499 -21.020 3.531 1.00 54.03 144 THR A CA 1
ATOM 1125 C C . THR A 1 144 ? 0.455 -22.004 2.990 1.00 54.03 144 THR A C 1
ATOM 1127 O O . THR A 1 144 ? 0.798 -22.884 2.201 1.00 54.03 144 THR A O 1
ATOM 1130 N N . ASN A 1 145 ? -0.825 -21.876 3.348 1.00 61.75 145 ASN A N 1
ATOM 1131 C CA . ASN A 1 145 ? -1.845 -22.860 2.942 1.00 61.75 145 ASN A CA 1
ATOM 1132 C C . ASN A 1 145 ? -2.677 -22.466 1.710 1.00 61.75 145 ASN A C 1
ATOM 1134 O O . ASN A 1 145 ? -3.395 -23.307 1.163 1.00 61.75 145 ASN A O 1
ATOM 1138 N N . LEU A 1 146 ? -2.583 -21.219 1.245 1.00 71.44 146 LEU A N 1
ATOM 1139 C CA . LEU A 1 146 ? -3.281 -20.748 0.050 1.00 71.44 146 LEU A CA 1
ATOM 1140 C C . LEU A 1 146 ? -2.324 -20.709 -1.143 1.00 71.44 146 LEU A C 1
ATOM 1142 O O . LEU A 1 146 ? -1.282 -20.058 -1.108 1.00 71.44 146 LEU A O 1
ATOM 1146 N N . ASN A 1 147 ? -2.699 -21.371 -2.241 1.00 83.94 147 ASN A N 1
ATOM 1147 C CA . ASN A 1 147 ? -1.957 -21.287 -3.496 1.00 83.94 147 ASN A CA 1
ATOM 1148 C C . ASN A 1 147 ? -2.265 -19.955 -4.203 1.00 83.94 147 ASN A C 1
ATOM 1150 O O . ASN A 1 147 ? -2.981 -19.907 -5.202 1.00 83.94 147 ASN A O 1
ATOM 1154 N N . ILE A 1 148 ? -1.760 -18.852 -3.642 1.00 85.31 148 ILE A N 1
ATOM 1155 C CA . ILE A 1 148 ? -1.974 -17.497 -4.167 1.00 85.31 148 ILE A CA 1
ATOM 1156 C C . ILE A 1 148 ? -1.486 -17.374 -5.613 1.00 85.31 148 ILE A C 1
ATOM 1158 O O . ILE A 1 148 ? -2.108 -16.683 -6.414 1.00 85.31 148 ILE A O 1
ATOM 1162 N N . GLU A 1 149 ? -0.419 -18.090 -5.971 1.00 84.69 149 GLU A N 1
ATOM 1163 C CA . GLU A 1 149 ? 0.088 -18.124 -7.342 1.00 84.69 149 GLU A CA 1
ATOM 1164 C C . GLU A 1 149 ? -0.960 -18.678 -8.313 1.00 84.69 149 GLU A C 1
ATOM 1166 O O . GLU A 1 149 ? -1.210 -18.077 -9.351 1.00 84.69 149 GLU A O 1
ATOM 1171 N N . GLU A 1 150 ? -1.626 -19.779 -7.957 1.00 87.38 150 GLU A N 1
ATOM 1172 C CA . GLU A 1 150 ? -2.715 -20.344 -8.759 1.00 87.38 150 GLU A CA 1
ATOM 1173 C C . GLU A 1 150 ? -3.922 -19.405 -8.832 1.0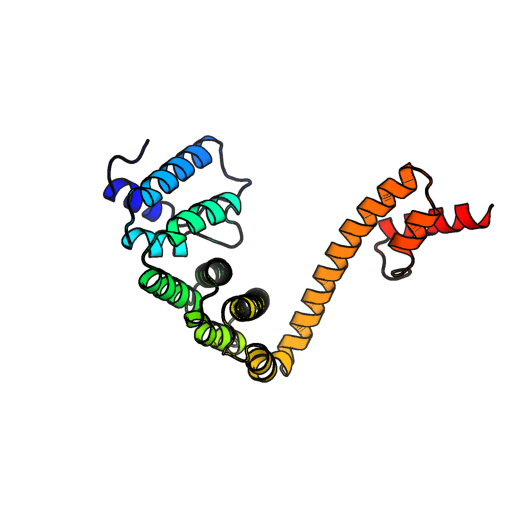0 87.38 150 GLU A C 1
ATOM 1175 O O . GLU A 1 150 ? -4.546 -19.304 -9.888 1.00 87.38 150 GLU A O 1
ATOM 1180 N N . ILE A 1 151 ? -4.230 -18.674 -7.755 1.00 87.56 151 ILE A N 1
ATOM 1181 C CA . ILE A 1 151 ? -5.283 -17.648 -7.765 1.00 87.56 151 ILE A CA 1
ATOM 1182 C C . ILE A 1 151 ? -4.914 -16.527 -8.742 1.00 87.56 151 ILE A C 1
ATOM 1184 O O . ILE A 1 151 ? -5.701 -16.218 -9.631 1.00 87.56 151 ILE A O 1
ATOM 1188 N N . ILE A 1 152 ? -3.719 -15.946 -8.638 1.00 87.62 152 ILE A N 1
ATOM 1189 C CA . ILE A 1 152 ? -3.268 -14.880 -9.544 1.00 87.62 152 ILE A CA 1
ATOM 1190 C C . ILE A 1 152 ? -3.227 -15.389 -10.994 1.00 87.62 152 ILE A C 1
ATOM 1192 O O . ILE A 1 152 ? -3.671 -14.694 -11.911 1.00 87.62 152 ILE A O 1
ATOM 1196 N N . GLU A 1 153 ? -2.737 -16.610 -11.213 1.00 87.81 153 GLU A N 1
ATOM 1197 C CA . GLU A 1 153 ? -2.652 -17.228 -12.535 1.00 87.81 153 GLU A CA 1
ATOM 1198 C C . GLU A 1 153 ? -4.037 -17.397 -13.168 1.00 87.81 153 GLU A C 1
ATOM 1200 O O . GLU A 1 153 ? -4.287 -16.916 -14.275 1.00 87.81 153 GLU A O 1
ATOM 1205 N N . LYS A 1 154 ? -4.956 -18.031 -12.435 1.00 88.50 154 LYS A N 1
ATOM 1206 C CA . LYS A 1 154 ? -6.316 -18.329 -12.885 1.00 88.50 154 LYS A CA 1
ATOM 1207 C C . LYS A 1 154 ? -7.159 -17.074 -13.070 1.00 88.50 154 LYS A C 1
ATOM 1209 O O . LYS A 1 154 ? -7.934 -16.989 -14.018 1.00 88.50 154 LYS A O 1
ATOM 1214 N N . GLU A 1 155 ? -7.060 -16.134 -12.138 1.00 86.44 155 GLU A N 1
ATOM 1215 C CA . GLU A 1 155 ? -7.969 -14.991 -12.070 1.00 86.44 155 GLU A CA 1
ATOM 1216 C C . GLU A 1 155 ? -7.467 -13.792 -12.866 1.00 86.44 155 GLU A C 1
ATOM 1218 O O . GLU A 1 155 ? -8.276 -12.954 -13.265 1.00 86.44 155 GLU A O 1
ATOM 1223 N N . PHE A 1 156 ? -6.154 -13.694 -13.110 1.00 88.38 156 PHE A N 1
ATOM 1224 C CA . PHE A 1 156 ? -5.585 -12.472 -13.661 1.00 88.38 156 PHE A CA 1
ATOM 1225 C C . PHE A 1 156 ? -4.543 -12.656 -14.761 1.00 88.38 156 PHE A C 1
ATOM 1227 O O . PHE A 1 156 ? -4.660 -11.981 -15.786 1.00 88.38 156 PHE A O 1
ATOM 1234 N N . ARG A 1 157 ? -3.558 -13.553 -14.631 1.00 85.38 157 ARG A N 1
ATOM 1235 C CA . ARG A 1 157 ? -2.444 -13.617 -15.606 1.00 85.38 157 ARG A CA 1
ATOM 1236 C C . ARG A 1 157 ? -2.852 -14.045 -17.007 1.00 85.38 157 ARG A C 1
ATOM 1238 O O . ARG A 1 157 ? -2.223 -13.653 -17.986 1.00 85.38 157 ARG A O 1
ATOM 1245 N N . GLN A 1 158 ? -3.952 -14.778 -17.121 1.00 83.00 158 GLN A N 1
ATOM 1246 C CA . GLN A 1 158 ? -4.527 -15.146 -18.413 1.00 83.00 158 GLN A CA 1
ATOM 1247 C C . GLN A 1 158 ? -5.304 -13.993 -19.082 1.00 83.00 158 GLN A C 1
ATOM 1249 O O . GLN A 1 158 ? -5.755 -14.129 -20.219 1.00 83.00 158 GLN A O 1
ATOM 1254 N N . SER A 1 159 ? -5.466 -12.846 -18.411 1.00 83.12 159 SER A N 1
ATOM 1255 C CA . SER A 1 159 ? -6.176 -11.686 -18.954 1.00 83.12 159 SER A CA 1
ATOM 1256 C C . SER A 1 159 ? -5.294 -10.839 -19.883 1.00 83.12 159 SER A C 1
ATOM 1258 O O . SER A 1 159 ? -4.094 -10.664 -19.672 1.00 83.12 159 SER A O 1
ATOM 1260 N N . SER A 1 160 ? -5.904 -10.218 -20.897 1.00 84.56 160 SER A N 1
ATOM 1261 C CA . SER A 1 160 ? -5.225 -9.215 -21.737 1.00 84.56 160 SER A CA 1
ATOM 1262 C C . SER A 1 160 ? -4.740 -8.010 -20.928 1.00 84.56 160 SER A C 1
ATOM 1264 O O . SER A 1 160 ? -3.730 -7.392 -21.263 1.00 84.56 160 SER A O 1
ATOM 1266 N N . ARG A 1 161 ? -5.453 -7.699 -19.844 1.00 85.38 161 ARG A N 1
ATOM 1267 C CA . ARG A 1 161 ? -5.111 -6.638 -18.907 1.00 85.38 161 ARG A CA 1
ATOM 1268 C C . ARG A 1 161 ? -3.793 -6.921 -18.194 1.00 85.38 161 ARG A C 1
ATOM 1270 O O . ARG A 1 161 ? -2.959 -6.026 -18.113 1.00 85.38 161 ARG A O 1
ATOM 1277 N N . TRP A 1 162 ? -3.565 -8.158 -17.750 1.00 86.50 162 TRP A N 1
ATOM 1278 C CA . TRP A 1 162 ? -2.283 -8.543 -17.161 1.00 86.50 162 TRP A CA 1
ATOM 1279 C C . TRP A 1 162 ? -1.122 -8.313 -18.117 1.00 86.50 162 TRP A C 1
ATOM 1281 O O . TRP A 1 162 ? -0.115 -7.761 -17.694 1.00 86.50 162 TRP A O 1
ATOM 1291 N N . LYS A 1 163 ? -1.259 -8.667 -19.402 1.00 83.19 163 LYS A N 1
ATOM 1292 C CA . LYS A 1 163 ? -0.196 -8.419 -20.385 1.00 83.19 163 LYS A CA 1
ATOM 1293 C C . LYS A 1 163 ? 0.228 -6.948 -20.373 1.00 83.19 163 LYS A C 1
ATOM 1295 O O . LYS A 1 163 ? 1.410 -6.662 -20.212 1.00 83.19 163 LYS A O 1
ATOM 1300 N N . HIS A 1 164 ? -0.740 -6.035 -20.439 1.00 82.88 164 HIS A N 1
ATOM 1301 C CA . HIS A 1 164 ? -0.470 -4.601 -20.372 1.00 82.88 164 HIS A CA 1
ATOM 1302 C C . HIS A 1 164 ? 0.217 -4.187 -19.060 1.00 82.88 164 HIS A C 1
ATOM 1304 O O . HIS A 1 164 ? 1.250 -3.522 -19.090 1.00 82.88 164 HIS A O 1
ATOM 1310 N N . ILE A 1 165 ? -0.309 -4.622 -17.910 1.00 82.69 165 ILE A N 1
ATOM 1311 C CA . ILE A 1 165 ? 0.275 -4.295 -16.600 1.00 82.69 165 ILE A CA 1
ATOM 1312 C C . ILE A 1 165 ? 1.690 -4.870 -16.452 1.00 82.69 165 ILE A C 1
ATOM 1314 O O . ILE A 1 165 ? 2.581 -4.181 -15.967 1.00 82.69 165 ILE A O 1
ATOM 1318 N N . SER A 1 166 ? 1.929 -6.098 -16.910 1.00 80.88 166 SER A N 1
ATOM 1319 C CA . SER A 1 166 ? 3.243 -6.742 -16.861 1.00 80.88 166 SER A CA 1
ATOM 1320 C C . SER A 1 166 ? 4.276 -6.003 -17.717 1.00 80.88 166 SER A C 1
ATOM 1322 O O . SER A 1 166 ? 5.410 -5.820 -17.286 1.00 80.88 166 SER A O 1
ATOM 1324 N N . GLU A 1 167 ? 3.884 -5.495 -18.890 1.00 80.12 167 GLU A N 1
ATOM 1325 C CA . GLU A 1 167 ? 4.739 -4.663 -19.744 1.00 80.12 167 GLU A CA 1
ATOM 1326 C C . GLU A 1 167 ? 5.084 -3.330 -19.061 1.00 80.12 167 GLU A C 1
ATOM 1328 O O . GLU A 1 167 ? 6.244 -2.912 -19.076 1.00 80.12 167 GLU A O 1
ATOM 1333 N N . LEU A 1 168 ? 4.107 -2.692 -18.403 1.00 78.44 168 LEU A N 1
ATOM 1334 C CA . LEU A 1 168 ? 4.334 -1.482 -17.606 1.00 78.44 168 LEU A CA 1
ATOM 1335 C C . LEU A 1 168 ? 5.285 -1.743 -16.431 1.00 78.44 168 LEU A C 1
ATOM 1337 O O . LEU A 1 168 ? 6.241 -0.989 -16.240 1.00 78.44 168 LEU A O 1
ATOM 1341 N N . ARG A 1 169 ? 5.050 -2.819 -15.670 1.00 76.50 169 ARG A N 1
ATOM 1342 C CA . ARG A 1 169 ? 5.868 -3.210 -14.513 1.00 76.50 169 ARG A CA 1
ATOM 1343 C C . ARG A 1 169 ? 7.309 -3.490 -14.930 1.00 76.50 169 ARG A C 1
ATOM 1345 O O . ARG A 1 169 ? 8.222 -2.882 -14.377 1.00 76.50 169 ARG A O 1
ATOM 1352 N N . ASN A 1 170 ? 7.505 -4.297 -15.972 1.00 77.00 170 ASN A N 1
ATOM 1353 C CA . ASN A 1 170 ? 8.827 -4.583 -16.530 1.00 77.00 170 ASN A CA 1
ATOM 1354 C C . ASN A 1 170 ? 9.533 -3.303 -16.997 1.00 77.00 170 ASN A C 1
ATOM 1356 O O . ASN A 1 170 ? 10.726 -3.131 -16.758 1.00 77.00 170 ASN A O 1
ATOM 1360 N N . GLY A 1 171 ? 8.804 -2.372 -17.622 1.00 78.00 171 GLY A N 1
ATOM 1361 C CA . GLY A 1 171 ? 9.344 -1.072 -18.012 1.00 78.00 171 GLY A CA 1
ATOM 1362 C C . GLY A 1 171 ? 9.825 -0.242 -16.817 1.00 78.00 171 GLY A C 1
ATOM 1363 O O . GLY A 1 171 ? 10.915 0.326 -16.865 1.00 78.00 171 GLY A O 1
ATOM 1364 N N . ILE A 1 172 ? 9.049 -0.183 -15.732 1.00 76.75 172 ILE A N 1
ATOM 1365 C CA . ILE A 1 172 ? 9.413 0.546 -14.505 1.00 76.75 172 ILE A CA 1
ATOM 1366 C C . ILE A 1 172 ? 10.624 -0.099 -13.819 1.00 76.75 172 ILE A C 1
ATOM 1368 O O . ILE A 1 172 ? 11.575 0.605 -13.469 1.00 76.75 172 ILE A O 1
ATOM 1372 N N . GLU A 1 173 ? 10.614 -1.422 -13.656 1.00 76.56 173 GLU A N 1
ATOM 1373 C CA . GLU A 1 173 ? 11.714 -2.182 -13.051 1.00 76.56 173 GLU A CA 1
ATOM 1374 C C . GLU A 1 173 ? 13.005 -2.016 -13.859 1.00 76.56 173 GLU A C 1
ATOM 1376 O O . GLU A 1 173 ? 14.056 -1.702 -13.293 1.00 76.56 173 GLU A O 1
ATOM 1381 N N . PHE A 1 174 ? 12.911 -2.093 -15.190 1.00 72.69 174 PHE A N 1
ATOM 1382 C CA . PHE A 1 174 ? 14.024 -1.815 -16.089 1.00 72.69 174 PHE A CA 1
ATOM 1383 C C . PHE A 1 174 ? 14.560 -0.390 -15.902 1.00 72.69 174 PHE A C 1
ATOM 1385 O O . PHE A 1 174 ? 15.761 -0.197 -15.725 1.00 72.69 174 PHE A O 1
ATOM 1392 N N . GLN A 1 175 ? 13.697 0.629 -15.858 1.00 74.62 175 GLN A N 1
ATOM 1393 C CA . GLN A 1 175 ? 14.135 2.013 -15.629 1.00 74.62 175 GLN A CA 1
ATOM 1394 C C . GLN A 1 175 ? 14.815 2.200 -14.263 1.00 74.62 175 GLN A C 1
ATOM 1396 O O . GLN A 1 175 ? 15.803 2.935 -14.169 1.00 74.62 175 GLN A O 1
ATOM 1401 N N . SER A 1 176 ? 14.319 1.546 -13.210 1.00 77.06 176 SER A N 1
ATOM 1402 C CA . SER A 1 176 ? 14.928 1.577 -11.874 1.00 77.06 176 SER A CA 1
ATOM 1403 C C . SER A 1 176 ? 16.321 0.938 -11.873 1.00 77.06 176 SER A C 1
ATOM 1405 O O . SER A 1 176 ? 17.296 1.560 -11.436 1.00 77.06 176 SER A O 1
ATOM 1407 N N . LEU A 1 177 ? 16.439 -0.254 -12.466 1.00 76.56 177 LEU A N 1
ATOM 1408 C CA . LEU A 1 177 ? 17.701 -0.966 -12.647 1.00 76.56 177 LEU A CA 1
ATOM 1409 C C . LEU A 1 177 ? 18.711 -0.109 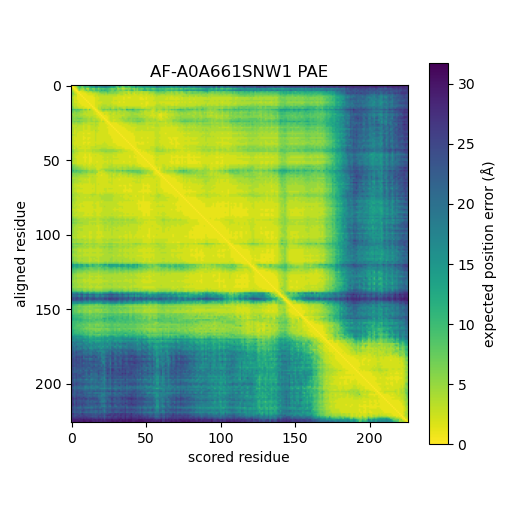-13.416 1.00 76.56 177 LEU A C 1
ATOM 1411 O O . LEU A 1 177 ? 19.831 0.105 -12.953 1.00 76.56 177 LEU A O 1
ATOM 1415 N N . ILE A 1 178 ? 18.294 0.467 -14.545 1.00 82.00 178 ILE A N 1
ATOM 1416 C CA . ILE A 1 178 ? 19.133 1.352 -15.351 1.00 82.00 178 ILE A CA 1
ATOM 1417 C C . ILE A 1 178 ? 19.587 2.579 -14.558 1.00 82.00 178 ILE A C 1
ATOM 1419 O O . ILE A 1 178 ? 20.746 2.971 -14.680 1.00 82.00 178 ILE A O 1
ATOM 1423 N N . ARG A 1 179 ? 18.737 3.200 -13.728 1.00 78.44 179 ARG A N 1
ATOM 1424 C CA . ARG A 1 179 ? 19.156 4.334 -12.881 1.00 78.44 179 ARG A CA 1
ATOM 1425 C C . ARG A 1 179 ? 20.238 3.929 -11.883 1.00 78.44 179 ARG A C 1
ATOM 1427 O O . ARG A 1 179 ? 21.239 4.642 -11.781 1.00 78.44 179 ARG A O 1
ATOM 1434 N N . SER A 1 180 ? 20.055 2.799 -11.201 1.00 81.12 180 SER A N 1
ATOM 1435 C CA . SER A 1 180 ? 21.023 2.266 -10.235 1.00 81.12 180 SER A CA 1
ATOM 1436 C C . SER A 1 180 ? 22.366 1.950 -10.904 1.00 81.12 180 SER A C 1
ATOM 1438 O O . SER A 1 180 ? 23.403 2.519 -10.549 1.00 81.12 180 SER A O 1
ATOM 1440 N N . ILE A 1 181 ? 22.336 1.155 -11.977 1.00 84.50 181 ILE A N 1
ATOM 1441 C CA . ILE A 1 181 ? 23.533 0.771 -12.733 1.00 84.50 181 ILE A CA 1
ATOM 1442 C C . ILE A 1 181 ? 24.221 2.001 -13.338 1.00 84.50 181 ILE A C 1
ATOM 1444 O O . ILE A 1 181 ? 25.443 2.112 -13.296 1.00 84.50 181 ILE A O 1
ATOM 1448 N N . ASN A 1 182 ? 23.473 2.970 -13.873 1.00 83.44 182 ASN A N 1
ATOM 1449 C CA . ASN A 1 182 ? 24.044 4.191 -14.451 1.00 83.44 182 ASN A CA 1
ATOM 1450 C C . ASN A 1 182 ? 24.740 5.069 -13.396 1.00 83.44 182 ASN A C 1
ATOM 1452 O O . ASN A 1 182 ? 25.731 5.736 -13.710 1.00 83.44 182 ASN A O 1
ATOM 1456 N N . TRP A 1 183 ? 24.257 5.073 -12.150 1.00 86.69 183 TRP A N 1
ATOM 1457 C CA . TRP A 1 183 ? 24.940 5.737 -11.040 1.00 86.69 183 TRP A CA 1
ATOM 1458 C C . TRP A 1 183 ? 26.259 5.038 -10.688 1.00 86.69 183 TRP A C 1
ATOM 1460 O O . TRP A 1 183 ? 27.289 5.705 -10.560 1.00 86.69 183 TRP A O 1
ATOM 1470 N N . GLU A 1 184 ? 26.274 3.706 -10.618 1.00 88.50 184 GLU A N 1
ATOM 1471 C CA . GLU A 1 184 ? 27.509 2.946 -10.383 1.00 88.50 184 GLU A CA 1
ATOM 1472 C C . GLU A 1 184 ? 28.508 3.088 -11.537 1.00 88.50 184 GLU A C 1
ATOM 1474 O O . GLU A 1 184 ? 29.696 3.337 -11.318 1.00 88.50 184 GLU A O 1
ATOM 1479 N N . ALA A 1 185 ? 28.027 3.024 -12.778 1.00 88.25 185 ALA A N 1
ATOM 1480 C CA . ALA A 1 185 ? 28.835 3.216 -13.974 1.00 88.25 185 ALA A CA 1
ATOM 1481 C C . ALA A 1 185 ? 29.443 4.622 -14.025 1.00 88.25 185 ALA A C 1
ATOM 1483 O O . ALA A 1 185 ? 30.594 4.787 -14.423 1.00 88.25 185 ALA A O 1
ATOM 1484 N N . ARG A 1 186 ? 28.719 5.653 -13.568 1.00 91.75 186 ARG A N 1
ATOM 1485 C CA . ARG A 1 186 ? 29.283 7.001 -13.418 1.00 91.75 186 ARG A CA 1
ATOM 1486 C C . ARG A 1 186 ? 30.468 7.004 -12.449 1.00 91.75 186 ARG A C 1
ATOM 1488 O O . ARG A 1 186 ? 31.515 7.542 -12.800 1.00 91.75 186 ARG A O 1
ATOM 1495 N N . LYS A 1 187 ? 30.333 6.375 -11.278 1.00 93.69 187 LYS A N 1
ATOM 1496 C CA . LYS A 1 187 ? 31.426 6.271 -10.295 1.00 93.69 187 LYS A CA 1
ATOM 1497 C C . LYS A 1 187 ? 32.634 5.509 -10.842 1.00 93.69 187 LYS A C 1
ATOM 1499 O O . LYS A 1 187 ? 33.770 5.902 -10.590 1.00 93.69 187 LYS A O 1
ATOM 1504 N N . ALA A 1 188 ? 32.403 4.426 -11.582 1.00 91.44 188 ALA A N 1
ATOM 1505 C CA . ALA A 1 188 ? 33.469 3.669 -12.235 1.00 91.44 188 ALA A CA 1
ATOM 1506 C C . ALA A 1 188 ? 34.184 4.509 -13.308 1.00 91.44 188 ALA A C 1
ATOM 1508 O O . ALA A 1 188 ? 35.414 4.535 -13.358 1.00 91.44 188 ALA A O 1
ATOM 1509 N N . LEU A 1 189 ? 33.429 5.274 -14.104 1.00 90.38 189 LEU A N 1
ATOM 1510 C CA . LEU A 1 189 ? 33.976 6.162 -15.129 1.00 90.38 189 LEU A CA 1
ATOM 1511 C C . LEU A 1 189 ? 34.821 7.298 -14.529 1.00 90.38 189 LEU A C 1
ATOM 1513 O O . LEU A 1 189 ? 35.895 7.592 -15.046 1.00 90.38 189 LEU A O 1
ATOM 1517 N N . GLU A 1 190 ? 34.387 7.896 -13.415 1.00 91.75 190 GLU A N 1
ATOM 1518 C CA . GLU A 1 190 ? 35.158 8.904 -12.665 1.00 91.75 190 GLU A CA 1
ATOM 1519 C C . GLU A 1 190 ? 36.509 8.346 -12.178 1.00 91.75 190 GLU A C 1
ATOM 1521 O O . GLU A 1 190 ? 37.520 9.049 -12.187 1.00 91.75 190 GLU A O 1
ATOM 1526 N N . LYS A 1 191 ? 36.556 7.051 -11.841 1.00 95.69 191 LYS A N 1
ATOM 1527 C CA . LYS A 1 191 ? 37.785 6.321 -11.484 1.00 95.69 191 LYS A CA 1
ATOM 1528 C C . LYS A 1 191 ? 38.581 5.814 -12.694 1.00 95.69 191 LYS A C 1
ATOM 1530 O O . LYS A 1 191 ? 39.609 5.167 -12.505 1.00 95.69 191 LYS A O 1
ATOM 1535 N N . LYS A 1 192 ? 38.131 6.100 -13.923 1.00 93.44 192 LYS A N 1
ATOM 1536 C CA . LYS A 1 192 ? 38.676 5.565 -15.186 1.00 93.44 192 LYS A CA 1
ATOM 1537 C C . LYS A 1 192 ? 38.699 4.029 -15.242 1.00 93.44 192 LYS A C 1
ATOM 1539 O O . LYS A 1 192 ? 39.507 3.443 -15.962 1.00 93.44 192 LYS A O 1
ATOM 1544 N N . ASP A 1 193 ? 37.808 3.372 -14.502 1.00 94.88 193 ASP A N 1
ATOM 1545 C CA . ASP A 1 193 ? 37.624 1.922 -14.543 1.00 94.88 193 ASP A CA 1
ATOM 1546 C C . ASP A 1 193 ? 36.667 1.548 -15.683 1.00 94.88 193 ASP A C 1
ATOM 1548 O O . ASP A 1 193 ? 35.489 1.238 -15.497 1.00 94.88 193 ASP A O 1
ATOM 1552 N N . TYR A 1 194 ? 37.178 1.640 -16.909 1.00 93.62 194 TYR A N 1
ATOM 1553 C CA . TYR A 1 194 ? 36.383 1.424 -18.117 1.00 93.62 194 TYR A CA 1
ATOM 1554 C C . TYR A 1 194 ? 35.889 -0.022 -18.254 1.00 93.62 194 TYR A C 1
ATOM 1556 O O . TYR A 1 194 ? 34.804 -0.248 -18.797 1.00 93.62 194 TYR A O 1
ATOM 1564 N N . ARG A 1 195 ? 36.640 -1.003 -17.726 1.00 92.44 195 ARG A N 1
ATOM 1565 C CA . ARG A 1 195 ? 36.202 -2.408 -17.698 1.00 92.44 195 ARG A CA 1
ATOM 1566 C C . ARG A 1 195 ? 34.945 -2.544 -16.855 1.00 92.44 195 ARG A C 1
ATOM 1568 O O . ARG A 1 195 ? 33.957 -3.073 -17.356 1.00 92.44 195 ARG A O 1
ATOM 1575 N N . LYS A 1 196 ? 34.927 -1.955 -15.655 1.00 92.44 196 LYS A N 1
ATOM 1576 C CA . LYS A 1 196 ? 33.743 -1.994 -14.796 1.00 92.44 196 LYS A CA 1
ATOM 1577 C C . LYS A 1 196 ? 32.536 -1.286 -15.410 1.00 92.44 196 LYS A C 1
ATOM 1579 O O . LYS A 1 196 ? 31.420 -1.782 -15.300 1.00 92.44 196 LYS A O 1
ATOM 1584 N N . VAL A 1 197 ? 32.740 -0.164 -16.105 1.00 89.44 197 VAL A N 1
ATOM 1585 C CA . VAL A 1 197 ? 31.660 0.508 -16.855 1.00 89.44 197 VAL A CA 1
ATOM 1586 C C . VAL A 1 197 ? 31.067 -0.416 -17.925 1.00 89.44 197 VAL A C 1
ATOM 1588 O O . VAL A 1 197 ? 29.848 -0.473 -18.075 1.00 89.44 197 VAL A O 1
ATOM 1591 N N . THR A 1 198 ? 31.914 -1.157 -18.642 1.00 92.25 198 THR A N 1
ATOM 1592 C CA . THR A 1 198 ? 31.484 -2.084 -19.700 1.00 92.25 198 THR A CA 1
ATOM 1593 C C . THR A 1 198 ? 30.802 -3.328 -19.127 1.00 92.25 198 THR A C 1
ATOM 1595 O O . THR A 1 198 ? 29.819 -3.780 -19.696 1.00 92.25 198 THR A O 1
ATOM 1598 N N . GLU A 1 199 ? 31.250 -3.845 -17.980 1.00 92.62 199 GLU A N 1
ATOM 1599 C CA . GLU A 1 199 ? 30.564 -4.928 -17.256 1.00 92.62 199 GLU A CA 1
ATOM 1600 C C . GLU A 1 199 ? 29.163 -4.519 -16.792 1.00 92.62 199 GLU A C 1
ATOM 1602 O O . GLU A 1 199 ? 28.219 -5.293 -16.909 1.00 92.62 199 GLU A O 1
ATOM 1607 N N . LEU A 1 200 ? 29.033 -3.301 -16.259 1.00 87.62 200 LEU A N 1
ATOM 1608 C CA . LEU A 1 200 ? 27.779 -2.794 -15.708 1.00 87.62 200 LEU A CA 1
ATOM 1609 C C . LEU A 1 200 ? 26.755 -2.461 -16.802 1.00 87.62 200 LEU A C 1
ATOM 1611 O O . LEU A 1 200 ? 25.586 -2.811 -16.674 1.00 87.62 200 LEU A O 1
ATOM 1615 N N . LEU A 1 201 ? 27.178 -1.776 -17.869 1.00 89.44 201 LEU A N 1
ATOM 1616 C CA . LEU A 1 201 ? 26.272 -1.264 -18.907 1.00 89.44 201 LEU A CA 1
ATOM 1617 C C . LEU A 1 201 ? 26.206 -2.136 -20.167 1.00 89.44 201 LEU A C 1
ATOM 1619 O O . LEU A 1 201 ? 25.213 -2.079 -20.885 1.00 89.44 201 LEU A O 1
ATOM 1623 N N . GLY A 1 202 ? 27.239 -2.932 -20.448 1.00 88.06 202 GLY A N 1
ATOM 1624 C CA . GLY A 1 202 ? 27.354 -3.742 -21.664 1.00 88.06 202 GLY A CA 1
ATOM 1625 C C . GLY A 1 202 ? 26.209 -4.730 -21.909 1.00 88.06 202 GLY A C 1
ATOM 1626 O O . GLY A 1 202 ? 25.793 -4.835 -23.060 1.00 88.06 202 GLY A O 1
ATOM 1627 N N . PRO A 1 203 ? 25.647 -5.404 -20.884 1.00 91.06 203 PRO A N 1
ATOM 1628 C CA . PRO A 1 203 ? 24.502 -6.300 -21.071 1.00 91.06 203 PRO A CA 1
ATOM 1629 C C . PRO A 1 203 ? 23.239 -5.626 -21.629 1.00 91.06 203 PRO A C 1
ATOM 1631 O O . PRO A 1 203 ? 22.355 -6.327 -22.103 1.00 91.06 203 PRO A O 1
ATOM 1634 N N . TYR A 1 204 ? 23.156 -4.293 -21.577 1.00 87.12 204 TYR A N 1
ATOM 1635 C CA . TYR A 1 204 ? 21.975 -3.511 -21.960 1.00 87.12 204 TYR A CA 1
ATOM 1636 C C . TYR A 1 204 ? 22.219 -2.625 -23.193 1.00 87.12 204 TYR A C 1
ATOM 1638 O O . TYR A 1 204 ? 21.457 -1.696 -23.460 1.00 87.12 204 TYR A O 1
ATOM 1646 N N . ASP A 1 205 ? 23.315 -2.855 -23.917 1.00 88.06 205 ASP A N 1
ATOM 1647 C CA . ASP A 1 205 ? 23.718 -2.055 -25.075 1.00 88.06 205 ASP A CA 1
ATOM 1648 C C . ASP A 1 205 ? 22.602 -1.958 -26.131 1.00 88.06 205 ASP A C 1
ATOM 1650 O O . ASP A 1 205 ? 22.055 -2.968 -26.565 1.00 88.06 205 ASP A O 1
ATOM 1654 N N . GLY A 1 206 ? 22.256 -0.735 -26.543 1.00 80.69 206 GLY A N 1
ATOM 1655 C CA . GLY A 1 206 ? 21.140 -0.473 -27.464 1.00 80.69 206 GLY A CA 1
ATOM 1656 C C . GLY A 1 206 ? 19.775 -0.273 -26.792 1.00 80.69 206 GLY A C 1
ATOM 1657 O O . GLY A 1 206 ? 18.879 0.299 -27.409 1.00 80.69 206 GLY A O 1
ATOM 1658 N N . GLU A 1 207 ? 19.637 -0.640 -25.518 1.00 81.31 207 GLU A N 1
ATOM 1659 C CA . GLU A 1 207 ? 18.433 -0.414 -24.701 1.00 81.31 207 GLU A CA 1
ATOM 1660 C C . GLU A 1 207 ? 18.646 0.693 -23.649 1.00 81.31 207 GLU A C 1
ATOM 1662 O O . GLU A 1 207 ? 17.713 1.133 -22.970 1.00 81.31 207 GLU A O 1
ATOM 1667 N N . LEU A 1 208 ? 19.881 1.193 -23.525 1.00 83.06 208 LEU A N 1
ATOM 1668 C CA . LEU A 1 208 ? 20.244 2.244 -22.582 1.00 83.06 208 LEU A CA 1
ATOM 1669 C C . LEU A 1 208 ? 19.657 3.612 -22.973 1.00 83.06 208 LEU A C 1
ATOM 1671 O O . LEU A 1 208 ? 19.721 4.036 -24.131 1.00 83.06 208 LEU A O 1
ATOM 1675 N N . PRO A 1 209 ? 19.231 4.423 -21.988 1.00 82.00 209 PRO A N 1
ATOM 1676 C CA . PRO A 1 209 ? 19.028 5.849 -22.187 1.00 82.00 209 PRO A CA 1
ATOM 1677 C C . PRO A 1 209 ? 20.299 6.508 -22.728 1.00 82.00 209 PRO A C 1
ATOM 1679 O O . PRO A 1 209 ? 21.413 6.169 -22.319 1.00 82.00 209 PRO A O 1
ATOM 1682 N N . LYS A 1 210 ? 20.140 7.539 -23.569 1.00 85.19 210 LYS A N 1
ATOM 1683 C CA . LYS A 1 210 ? 21.251 8.245 -24.245 1.00 85.19 210 LYS A CA 1
ATOM 1684 C C . LYS A 1 210 ? 22.421 8.609 -23.319 1.00 85.19 210 LYS A C 1
ATOM 1686 O O . LYS A 1 210 ? 23.580 8.554 -23.721 1.00 85.19 210 LYS A O 1
ATOM 1691 N N . SER A 1 211 ? 22.131 8.994 -22.074 1.00 86.75 211 SER A N 1
ATOM 1692 C CA . SER A 1 211 ? 23.148 9.392 -21.095 1.00 86.75 211 SER A CA 1
ATOM 1693 C C . SER A 1 211 ? 23.984 8.226 -20.554 1.00 86.75 211 SER A C 1
ATOM 1695 O O . SER A 1 211 ? 25.133 8.447 -20.169 1.00 86.75 211 SER A O 1
ATOM 1697 N N . ALA A 1 212 ? 23.428 7.015 -20.489 1.00 85.38 212 ALA A N 1
ATOM 1698 C CA . ALA A 1 212 ? 24.135 5.794 -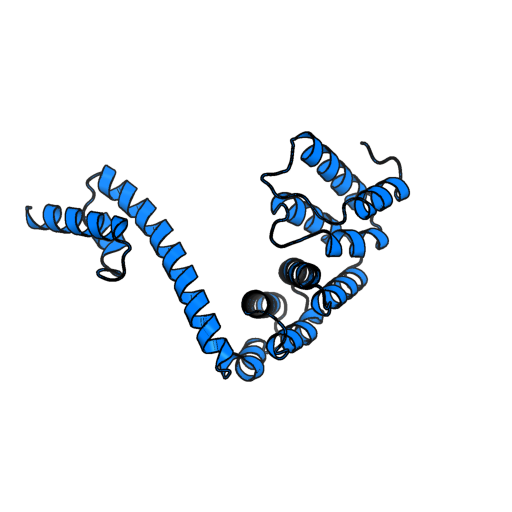20.112 1.00 85.38 212 ALA A CA 1
ATOM 1699 C C . ALA A 1 212 ? 24.874 5.212 -21.325 1.00 85.38 212 ALA A C 1
ATOM 1701 O O . ALA A 1 212 ? 26.058 4.900 -21.206 1.00 85.38 212 ALA A O 1
ATOM 1702 N N . GLN A 1 213 ? 24.235 5.207 -22.503 1.00 92.50 213 GLN A N 1
ATOM 1703 C CA . GLN A 1 213 ? 24.852 4.760 -23.757 1.00 92.50 213 GLN A CA 1
ATOM 1704 C C . GLN A 1 213 ? 26.167 5.501 -24.036 1.00 92.50 213 GLN A C 1
ATOM 1706 O O . GLN A 1 213 ? 27.208 4.879 -24.213 1.00 92.50 213 GLN A O 1
ATOM 1711 N N . LYS A 1 214 ? 26.173 6.836 -23.904 1.00 92.38 214 LYS A N 1
ATOM 1712 C CA . LYS A 1 214 ? 27.390 7.646 -24.073 1.00 92.38 214 LYS A CA 1
ATOM 1713 C C . LYS A 1 214 ? 28.546 7.220 -23.152 1.00 92.38 214 LYS A C 1
ATOM 1715 O O . LYS A 1 214 ? 29.704 7.335 -23.538 1.00 92.38 214 LYS A O 1
ATOM 1720 N N . LYS A 1 215 ? 28.266 6.765 -21.923 1.00 92.69 215 LYS A N 1
ATOM 1721 C CA . LYS A 1 215 ? 29.313 6.306 -20.987 1.00 92.69 215 LYS A CA 1
ATOM 1722 C C . LYS A 1 215 ? 29.880 4.957 -21.409 1.00 92.69 215 LYS A C 1
ATOM 1724 O O . LYS A 1 215 ? 31.093 4.775 -21.336 1.00 92.69 215 LYS A O 1
ATOM 1729 N N . LEU A 1 216 ? 29.011 4.046 -21.850 1.00 93.25 216 LEU A N 1
ATOM 1730 C CA . LEU A 1 216 ? 29.415 2.756 -22.398 1.00 93.25 216 LEU A CA 1
ATOM 1731 C C . LEU A 1 216 ? 30.294 2.949 -23.641 1.00 93.25 216 LEU A C 1
ATOM 1733 O O . LEU A 1 216 ? 31.357 2.339 -23.725 1.00 93.25 216 LEU A O 1
ATOM 1737 N N . ASP A 1 217 ? 29.915 3.856 -24.542 1.00 94.44 217 ASP A N 1
ATOM 1738 C CA . ASP A 1 217 ? 30.692 4.165 -25.747 1.00 94.44 217 ASP A CA 1
ATOM 1739 C C . ASP A 1 217 ? 32.094 4.695 -25.392 1.00 94.44 217 ASP A C 1
ATOM 1741 O O . ASP A 1 217 ? 33.096 4.188 -25.894 1.00 94.44 217 ASP A O 1
ATOM 1745 N N . ILE A 1 218 ? 32.188 5.651 -24.453 1.00 93.00 218 ILE A N 1
ATOM 1746 C CA . ILE A 1 218 ? 33.476 6.167 -23.949 1.00 93.00 218 ILE A CA 1
ATOM 1747 C C . ILE A 1 218 ? 34.329 5.034 -23.367 1.00 93.00 218 ILE A C 1
ATOM 1749 O O . ILE A 1 218 ? 35.525 4.952 -23.652 1.00 93.00 218 ILE A O 1
ATOM 1753 N N . ALA A 1 219 ? 33.736 4.162 -22.550 1.00 92.94 219 ALA A N 1
ATOM 1754 C CA . ALA A 1 219 ? 34.455 3.056 -21.932 1.00 92.94 219 ALA A CA 1
ATOM 1755 C C . ALA A 1 219 ? 34.985 2.058 -22.975 1.00 92.94 219 ALA A C 1
ATOM 1757 O O . ALA A 1 219 ? 36.160 1.699 -22.918 1.00 92.94 219 ALA A O 1
ATOM 1758 N N . LYS A 1 220 ? 34.168 1.683 -23.970 1.00 93.75 220 LYS A N 1
ATOM 1759 C CA . LYS A 1 220 ? 34.570 0.803 -25.081 1.00 93.75 220 LYS A CA 1
ATOM 1760 C C . LYS A 1 220 ? 35.739 1.382 -25.882 1.00 93.75 220 LYS A C 1
ATOM 1762 O O . LYS A 1 220 ? 36.706 0.666 -26.143 1.00 93.75 220 LYS A O 1
ATOM 1767 N N . MET A 1 221 ? 35.697 2.677 -26.213 1.00 93.38 221 MET A N 1
ATOM 1768 C CA . MET A 1 221 ? 36.806 3.357 -26.900 1.00 93.38 221 MET A CA 1
ATOM 1769 C C . MET A 1 221 ? 38.108 3.273 -26.087 1.00 93.38 221 MET A C 1
ATOM 1771 O O . MET A 1 221 ? 39.136 2.865 -26.614 1.00 93.38 221 MET A O 1
ATOM 1775 N N . ASN A 1 222 ? 38.053 3.550 -24.780 1.00 90.81 222 ASN A N 1
ATOM 1776 C CA . ASN A 1 222 ? 39.244 3.564 -23.918 1.00 90.81 222 ASN A CA 1
ATOM 1777 C C . ASN A 1 222 ? 39.790 2.168 -23.560 1.00 90.81 222 ASN A C 1
ATOM 1779 O O . ASN A 1 222 ? 40.924 2.058 -23.091 1.00 90.81 222 ASN A O 1
ATOM 1783 N N . ILE A 1 223 ? 39.000 1.104 -23.733 1.00 88.06 223 ILE A N 1
ATOM 1784 C CA . ILE A 1 223 ? 39.482 -0.280 -23.606 1.00 88.06 223 ILE A CA 1
ATOM 1785 C C . ILE A 1 223 ? 40.208 -0.721 -24.878 1.00 88.06 223 ILE A C 1
ATOM 1787 O O . ILE A 1 223 ? 41.187 -1.448 -24.780 1.00 88.06 223 ILE A O 1
ATOM 1791 N N . THR A 1 224 ? 39.741 -0.286 -26.051 1.00 73.38 224 THR A N 1
ATOM 1792 C CA . THR A 1 224 ? 40.262 -0.741 -27.355 1.00 73.38 224 THR A CA 1
ATOM 1793 C C . THR A 1 224 ? 41.616 -0.100 -27.705 1.00 73.38 224 THR A C 1
ATOM 1795 O O . THR A 1 224 ? 42.351 -0.621 -28.536 1.00 73.38 224 THR A O 1
ATOM 1798 N N . GLU A 1 225 ? 41.974 1.011 -27.053 1.00 59.38 225 GLU A N 1
ATOM 1799 C CA . GLU A 1 225 ? 43.241 1.739 -27.243 1.00 59.38 225 GLU A CA 1
ATOM 1800 C C . GLU A 1 225 ? 44.403 1.255 -26.339 1.00 59.38 225 GLU A C 1
ATOM 1802 O O . GLU A 1 225 ? 45.476 1.862 -26.348 1.00 59.38 225 GLU A O 1
ATOM 1807 N N . LYS A 1 226 ? 44.222 0.178 -25.559 1.00 52.44 226 LYS A N 1
ATOM 1808 C CA . LYS A 1 226 ? 45.255 -0.436 -24.700 1.00 52.44 226 LYS A CA 1
ATOM 1809 C C . LYS A 1 226 ? 45.533 -1.882 -25.078 1.00 52.44 226 LYS A C 1
ATOM 1811 O O . LYS A 1 226 ? 46.719 -2.266 -24.986 1.00 52.44 226 LYS A O 1
#

Foldseek 3Di:
DPDPDPVVLLVVLVVQLAAAAPVPDDPVNVVVLLVSLVVLQVPPDLSCLLSLLRHYFPRHYPVSNVSVLNSCVSYDVVSNLVSLLVLCPDPDLRSVRSSLSSLLSVLDPSCLVSLLVLLQPPSDDLVSVVSSLVSLVSNCVVDPDDPSVVSCVVRHCPDPSVVVSVVVVVVVVVVVLLVVLLVVLVVCVVVVVLVSLCVSCVVCAPVHDPSSNVSNVVSVVVVVVD

Mean predicted aligned error: 9.46 Å

Sequence (226 aa):
MNYKDKTAALEFLSKHLTIPSDHDMSDEDLDIYGELAEFLAEHPNDECIPLIVNSYRSHSSAYLAEVFAKVLAEQNQKVLNQHIIAALKSEDIGQRESGLFFAVEFASDDFVRPLTEILRDGKSGDKIVNDAVSVLEAVRTADTNLNIEEIIEKEFRQSSRWKHISELRNGIEFQSLIRSINWEARKALEKKDYRKVTELLGPYDGELPKSAQKKLDIAKMNITEK

Secondary structure (DSSP, 8-state):
----SHHHHHHHHHH--SPPPTTT--HHHHHHHHHHHHHHHHS--GGGHHHHHTT--TTS-HHHHHHHHHHHHTS-HHHHHHHHHHHHT-SSHHHHHHHHHHHHHH--GGGHHHHHHHHH-TTS-HHHHHHHHHHHHHHHHH-SSS-HHHHHIIIIITSHHHHHHHHHHHHHHHHHHHHHHHHHHHHHHHTT-HHHHHHHHGGGTTTS-HHHHHHHHHHHHHHHT-

Nearest PDB structures (foldseek):
  3ltj-assembly1_A  TM=5.348E-01  e=3.030E-02  synthetic construct
  7q1e-assembly1_D  TM=5.659E-01  e=4.010E-02  synthetic construct
  4xl5-assembly1_C  TM=4.694E-01  e=1.069E-01  synthetic construct
  7p0h-assembly2_B  TM=4.424E-01  e=1.415E-01  synthetic construct
  5n3u-assembly1_A-2  TM=3.479E-01  e=1.873E-01  Nostoc sp. PCC 7120 = FACHB-418

pLDDT: mean 87.91, std 7.97, range [52.44, 97.56]

Solvent-accessible surface area (backbone atoms only — not comparable to full-atom values): 12445 Å² total; per-residue (Å²): 126,91,60,89,48,71,66,57,48,49,51,50,38,69,75,46,48,57,48,56,25,74,86,73,55,47,75,67,52,52,52,54,53,48,48,49,39,54,51,43,52,79,50,69,54,73,80,48,46,61,40,56,54,53,13,42,39,99,63,26,22,65,68,59,50,56,52,47,48,57,34,54,70,74,36,59,61,72,61,46,50,53,46,36,54,51,23,55,67,44,90,48,65,52,35,24,50,19,14,48,55,53,42,45,78,65,29,50,75,84,46,54,61,63,38,54,49,46,59,64,40,90,77,60,53,71,66,60,36,52,51,36,50,52,28,48,60,46,23,48,74,67,51,86,87,61,66,47,66,58,49,47,45,74,65,32,59,79,37,76,65,37,53,55,51,51,55,51,50,51,50,53,54,49,52,52,50,50,52,54,45,43,53,53,30,49,57,28,49,76,70,65,34,31,66,59,20,37,68,64,45,51,90,43,69,94,75,50,59,71,80,49,41,56,51,37,52,53,20,54,55,66,58,72,79,109

Radius of gyration: 22.82 Å; Cα contacts (8 Å, |Δi|>4): 237; chains: 1; bounding box: 61×44×54 Å